Protein 9EFW (pdb70)

Structure (mmCIF, N/CA/C/O backbone):
data_9EFW
#
_entry.id   9EFW
#
_cell.length_a   48.161
_cell.length_b   50.245
_cell.length_c   59.041
_cell.angle_alpha   110.78
_cell.angle_beta   100.37
_cell.angle_gamma   82.63
#
_symmetry.space_group_name_H-M   'P 1'
#
loop_
_entity.id
_entity.type
_entity.pdbx_description
1 polymer 'Fork head protein homolog 1'
2 polymer DNA
3 polymer DNA
4 non-polymer 'POTASSIUM ION'
5 water water
#
loop_
_atom_site.group_PDB
_atom_site.id
_atom_site.type_symbol
_atom_site.label_atom_id
_atom_site.label_alt_id
_atom_site.label_comp_id
_atom_site.label_asym_id
_atom_site.label_entity_id
_atom_site.label_seq_id
_atom_site.pdbx_PDB_ins_code
_atom_site.Cartn_x
_atom_site.Cartn_y
_atom_site.Cartn_z
_atom_site.occupancy
_atom_site.B_iso_or_equiv
_atom_site.auth_seq_id
_atom_site.auth_comp_id
_atom_site.auth_asym_id
_atom_site.auth_atom_id
_atom_site.pdbx_PDB_model_num
ATOM 1 N N . ASN A 1 2 ? -7.939 5.564 30.126 1.00 107.18 299 ASN A N 1
ATOM 2 C CA . ASN A 1 2 ? -8.465 6.437 31.173 1.00 113.17 299 ASN A CA 1
ATOM 3 C C . ASN A 1 2 ? -7.764 7.796 31.147 1.00 105.64 299 ASN A C 1
ATOM 4 O O . ASN A 1 2 ? -6.669 7.953 31.690 1.00 104.99 299 ASN A O 1
ATOM 9 N N . ARG A 1 3 ? -8.408 8.774 30.513 1.00 94.20 300 ARG A N 1
ATOM 10 C CA . ARG A 1 3 ? -7.846 10.111 30.375 1.00 84.12 300 ARG A CA 1
ATOM 11 C C . ARG A 1 3 ? -8.262 10.990 31.551 1.00 75.18 300 ARG A C 1
ATOM 12 O O . ARG A 1 3 ? -9.356 10.847 32.103 1.00 83.84 300 ARG A O 1
ATOM 20 N N . TYR A 1 4 ? -7.376 11.908 31.931 1.00 68.32 301 TYR A N 1
ATOM 21 C CA . TYR A 1 4 ? -7.607 12.821 33.040 1.00 65.95 301 TYR A CA 1
ATOM 22 C C . TYR A 1 4 ? -7.273 14.243 32.610 1.00 66.49 301 TYR A C 1
ATOM 23 O O . TYR A 1 4 ? -6.322 14.470 31.860 1.00 67.36 301 TYR A O 1
ATOM 32 N N . ILE A 1 5 ? -8.065 15.197 33.089 1.00 63.21 302 ILE A N 1
ATOM 33 C CA . ILE A 1 5 ? -7.885 16.608 32.773 1.00 63.42 302 ILE A CA 1
ATOM 34 C C . ILE A 1 5 ? -7.477 17.339 34.043 1.00 62.40 302 ILE A C 1
ATOM 35 O O . ILE A 1 5 ? -7.916 16.998 35.151 1.00 58.45 302 ILE A O 1
ATOM 40 N N . LYS A 1 6 ? -6.640 18.354 33.885 1.00 63.64 303 LYS A N 1
ATOM 41 C CA . LYS A 1 6 ? -6.203 19.132 35.034 1.00 59.10 303 LYS A CA 1
ATOM 42 C C . LYS A 1 6 ? -7.413 19.850 35.628 1.00 64.80 303 LYS A C 1
ATOM 43 O O . LYS A 1 6 ? -8.071 20.624 34.913 1.00 58.12 303 LYS A O 1
ATOM 49 N N . PRO A 1 7 ? -7.756 19.618 36.897 1.00 60.64 304 PRO A N 1
ATOM 50 C CA . PRO A 1 7 ? -8.917 20.295 37.463 1.00 62.80 304 PRO A CA 1
ATOM 51 C C . PRO A 1 7 ? -8.680 21.797 37.552 1.00 53.66 304 PRO A C 1
ATOM 52 O O . PRO A 1 7 ? -7.547 22.237 37.743 1.00 52.71 304 PRO A O 1
ATOM 56 N N . PRO A 1 8 ? -9.723 22.603 37.397 1.00 57.21 305 PRO A N 1
ATOM 57 C CA . PRO A 1 8 ? -9.538 24.066 37.506 1.00 58.40 305 PRO A CA 1
ATOM 58 C C . PRO A 1 8 ? -9.322 24.550 38.927 1.00 54.24 305 PRO A C 1
ATOM 59 O O . PRO A 1 8 ? -9.002 25.725 39.114 1.00 54.09 305 PRO A O 1
ATOM 63 N N . GLN A 1 9 ? -9.479 23.681 39.928 1.00 55.73 306 GLN A N 1
ATOM 64 C CA . GLN A 1 9 ? -9.255 24.083 41.312 1.00 57.84 306 GLN A CA 1
ATOM 65 C C . GLN A 1 9 ? -7.823 24.580 41.489 1.00 52.33 306 GLN A C 1
ATOM 66 O O . GLN A 1 9 ? -6.880 24.030 40.910 1.00 50.60 306 GLN A O 1
ATOM 72 N N . SER A 1 10 ? -7.658 25.627 42.286 1.00 48.02 307 SER A N 1
ATOM 73 C CA . SER A 1 10 ? -6.339 26.204 42.476 1.00 49.57 307 SER A CA 1
ATOM 74 C C . SER A 1 10 ? -5.529 25.376 43.490 1.00 48.29 307 SER A C 1
ATOM 75 O O . SER A 1 10 ? -6.076 24.620 44.295 1.00 51.89 307 SER A O 1
ATOM 78 N N . TYR A 1 11 ? -4.210 25.535 43.433 1.00 47.74 308 TYR A N 1
ATOM 79 C CA . TYR A 1 11 ? -3.351 24.820 44.374 1.00 48.33 308 TYR A CA 1
ATOM 80 C C . TYR A 1 11 ? -3.664 25.205 45.813 1.00 48.90 308 TYR A C 1
ATOM 81 O O . TYR A 1 11 ? -3.760 24.342 46.690 1.00 50.53 308 TYR A O 1
ATOM 90 N N . ALA A 1 12 ? -3.856 26.500 46.077 1.00 50.63 309 ALA A N 1
ATOM 91 C CA . ALA A 1 12 ? -4.212 26.923 47.427 1.00 49.41 309 ALA A CA 1
ATOM 92 C C . ALA A 1 12 ? -5.531 26.309 47.867 1.00 56.32 309 ALA A C 1
ATOM 93 O O . ALA A 1 12 ? -5.716 26.007 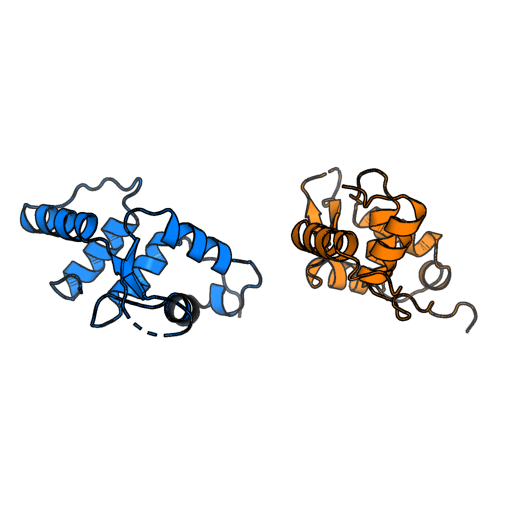49.056 1.00 57.08 309 ALA A O 1
ATOM 95 N N . SER A 1 13 ? -6.459 26.098 46.926 1.00 54.16 310 SER A N 1
ATOM 96 C CA . SER A 1 13 ? -7.739 25.492 47.279 1.00 50.41 310 SER A CA 1
ATOM 97 C C . SER A 1 13 ? -7.572 24.023 47.659 1.00 50.73 310 SER A C 1
ATOM 98 O O . SER A 1 13 ? -8.186 23.553 48.618 1.00 55.12 310 SER A O 1
ATOM 101 N N . MET A 1 14 ? -6.763 23.285 46.912 1.00 53.83 311 MET A N 1
ATOM 102 C CA . MET A 1 14 ? -6.538 21.877 47.226 1.00 51.91 311 MET A CA 1
ATOM 103 C C . MET A 1 14 ? -5.766 21.720 48.528 1.00 52.48 311 MET A C 1
ATOM 104 O O . MET A 1 14 ? -6.004 20.778 49.287 1.00 58.39 311 MET A O 1
ATOM 109 N N . ILE A 1 15 ? -4.834 22.627 48.799 1.00 55.35 312 ILE A N 1
ATOM 110 C CA . ILE A 1 15 ? -4.080 22.573 50.045 1.00 55.69 312 ILE A CA 1
ATOM 111 C C . ILE A 1 15 ? -5.009 22.793 51.235 1.00 58.46 312 ILE A C 1
ATOM 112 O O . ILE A 1 15 ? -5.007 22.018 52.200 1.00 55.60 312 ILE A O 1
ATOM 117 N N . THR A 1 16 ? -5.826 23.859 51.180 1.00 53.42 313 THR A N 1
ATOM 118 C CA . THR A 1 16 ? -6.803 24.088 52.232 1.00 54.34 313 THR A CA 1
ATOM 119 C C . THR A 1 16 ? -7.654 22.849 52.452 1.00 60.13 313 THR A C 1
ATOM 120 O O . THR A 1 16 ? -7.926 22.457 53.594 1.00 56.77 313 THR A O 1
ATOM 124 N N . GLN A 1 17 ? -8.078 22.210 51.361 1.00 54.68 314 GLN A N 1
ATOM 125 C CA . GLN A 1 17 ? -8.855 20.978 51.478 1.00 58.07 314 GLN A CA 1
ATOM 126 C C . GLN A 1 17 ? -8.076 19.903 52.240 1.00 62.79 314 GLN A C 1
ATOM 127 O O . GLN A 1 17 ? -8.636 19.195 53.085 1.00 59.48 314 GLN A O 1
ATOM 133 N N . ALA A 1 18 ? -6.778 19.782 51.968 1.00 59.01 315 ALA A N 1
ATOM 134 C CA . ALA A 1 18 ? -5.981 18.746 52.625 1.00 62.73 315 ALA A CA 1
ATOM 135 C C . ALA A 1 18 ? -5.827 19.029 54.106 1.00 65.38 315 ALA A C 1
ATOM 136 O O . ALA A 1 18 ? -5.832 18.105 54.930 1.00 70.53 315 ALA A O 1
ATOM 138 N N . ILE A 1 19 ? -5.687 20.304 54.475 1.00 71.73 316 ILE A N 1
ATOM 139 C CA . ILE A 1 19 ? -5.503 20.647 55.883 1.00 67.29 316 ILE A CA 1
ATOM 140 C C . ILE A 1 19 ? -6.794 20.424 56.659 1.00 68.56 316 ILE A C 1
ATOM 141 O O . ILE A 1 19 ? -6.777 19.926 57.788 1.00 68.34 316 ILE A O 1
ATOM 146 N N . LEU A 1 20 ? -7.935 20.776 56.063 1.00 65.15 317 LEU A N 1
ATOM 147 C CA . LEU A 1 20 ? -9.212 20.626 56.750 1.00 68.10 317 LEU A CA 1
ATOM 148 C C . LEU A 1 20 ? -9.640 19.168 56.872 1.00 67.10 317 LEU A C 1
ATOM 149 O O . LEU A 1 20 ? -10.516 18.863 57.681 1.00 73.12 317 LEU A O 1
ATOM 154 N N . SER A 1 21 ? -9.048 18.264 56.090 1.00 66.58 318 SER A N 1
ATOM 155 C CA . SER A 1 21 ? -9.439 16.864 56.141 1.00 65.30 318 SER A CA 1
ATOM 156 C C . SER A 1 21 ? -8.907 16.153 57.377 1.00 73.30 318 SER A C 1
ATOM 157 O O . SER A 1 21 ? -9.448 15.108 57.753 1.00 79.88 318 SER A O 1
ATOM 160 N N . THR A 1 22 ? -7.868 16.692 58.019 1.00 74.49 319 THR A N 1
ATOM 161 C CA . THR A 1 22 ? -7.280 16.023 59.175 1.00 75.97 319 THR A CA 1
ATOM 162 C C . THR A 1 22 ? -8.022 16.410 60.452 1.00 83.14 319 THR A C 1
ATOM 163 O O . THR A 1 22 ? -8.630 17.484 60.529 1.00 87.97 319 THR A O 1
ATOM 167 N N . PRO A 1 23 ? -7.990 15.551 61.470 1.00 84.69 320 PRO A N 1
ATOM 168 C CA . PRO A 1 23 ? -8.708 15.878 62.715 1.00 87.71 320 PRO A CA 1
ATOM 169 C C . PRO A 1 23 ? -8.082 17.022 63.492 1.00 86.42 320 PRO A C 1
ATOM 170 O O . PRO A 1 23 ? -8.799 17.728 64.212 1.00 82.68 320 PRO A O 1
ATOM 174 N N . GLU A 1 24 ? -6.772 17.224 63.376 1.00 87.08 321 GLU A N 1
ATOM 175 C CA . GLU A 1 24 ? -6.077 18.277 64.101 1.00 92.61 321 GLU A CA 1
ATOM 176 C C . GLU A 1 24 ? -5.892 19.542 63.272 1.00 88.61 321 GLU A C 1
ATOM 177 O O . GLU A 1 24 ? -5.349 20.527 63.782 1.00 94.76 321 GLU A O 1
ATOM 179 N N . GLY A 1 25 ? -6.326 19.543 62.016 1.00 84.83 322 GLY A N 1
ATOM 180 C CA . GLY A 1 25 ? -6.116 20.702 61.176 1.00 81.26 322 GLY A CA 1
ATOM 181 C C . GLY A 1 25 ? -4.669 20.989 60.865 1.00 79.33 322 GLY A C 1
ATOM 182 O O . GLY A 1 25 ? -4.336 22.117 60.494 1.00 78.47 322 GLY A O 1
ATOM 183 N N . SER A 1 26 ? -3.790 20.002 61.018 1.00 75.60 323 SER A N 1
ATOM 184 C CA . SER A 1 26 ? -2.378 20.144 60.687 1.00 70.68 323 SER A CA 1
ATOM 185 C C . SER A 1 26 ? -1.930 18.903 59.932 1.00 71.23 323 SER A C 1
ATOM 186 O O . SER A 1 26 ? -2.323 17.783 60.275 1.00 77.04 323 SER A O 1
ATOM 189 N N . ILE A 1 27 ? -1.100 19.105 58.911 1.00 68.52 324 ILE A N 1
ATOM 190 C CA . ILE A 1 27 ? -0.713 18.028 58.005 1.00 73.44 324 ILE A CA 1
ATOM 191 C C . ILE A 1 27 ? 0.668 18.330 57.451 1.00 73.91 324 ILE A C 1
ATOM 192 O O . ILE A 1 27 ? 1.065 19.491 57.319 1.00 75.44 324 ILE A O 1
ATOM 197 N N . SER A 1 28 ? 1.406 17.271 57.131 1.00 76.82 325 SER A N 1
ATOM 198 C CA . SER A 1 28 ? 2.747 17.395 56.584 1.00 71.16 325 SER A CA 1
ATOM 199 C C . SER A 1 28 ? 2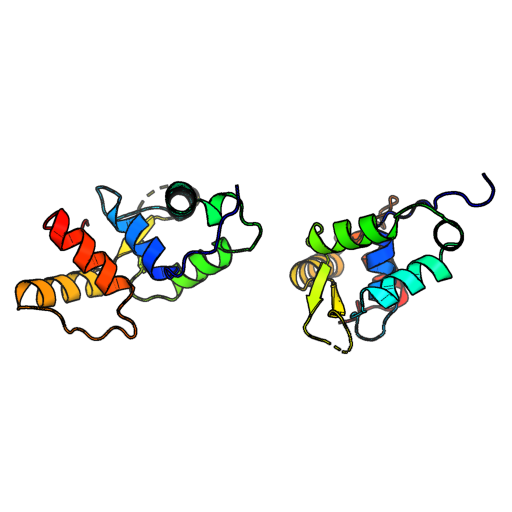.696 17.529 55.067 1.00 68.53 325 SER A C 1
ATOM 200 O O . SER A 1 28 ? 1.735 17.115 54.410 1.00 68.68 325 SER A O 1
ATOM 203 N N . LEU A 1 29 ? 3.757 18.114 54.510 1.00 65.58 326 LEU A N 1
ATOM 204 C CA . LEU A 1 29 ? 3.856 18.237 53.061 1.00 64.85 326 LEU A CA 1
ATOM 205 C C . LEU A 1 29 ? 3.669 16.895 52.383 1.00 64.11 326 LEU A C 1
ATOM 206 O O . LEU A 1 29 ? 2.977 16.794 51.362 1.00 63.76 326 LEU A O 1
ATOM 211 N N . ALA A 1 30 ? 4.293 15.847 52.924 1.00 66.65 327 ALA A N 1
ATOM 212 C CA . ALA A 1 30 ? 4.176 14.530 52.317 1.00 67.68 327 ALA A CA 1
ATOM 213 C C . ALA A 1 30 ? 2.722 14.096 52.223 1.00 67.28 327 ALA A C 1
ATOM 214 O O . ALA A 1 30 ? 2.295 13.550 51.197 1.00 67.84 327 ALA A O 1
ATOM 216 N N . ASP A 1 31 ? 1.942 14.335 53.277 1.00 67.83 328 ASP A N 1
ATOM 217 C CA . ASP A 1 31 ? 0.548 13.917 53.280 1.00 67.74 328 ASP A CA 1
ATOM 218 C C . ASP A 1 31 ? -0.320 14.840 52.424 1.00 66.17 328 ASP A C 1
ATOM 219 O O . ASP A 1 31 ? -1.358 14.409 51.922 1.00 64.49 328 ASP A O 1
ATOM 224 N N . ILE A 1 32 ? 0.087 16.097 52.249 1.00 65.44 329 ILE A N 1
ATOM 225 C CA . ILE A 1 32 ? -0.610 16.969 51.306 1.00 60.55 329 ILE A CA 1
ATOM 226 C C . ILE A 1 32 ? -0.461 16.433 49.889 1.00 62.55 329 ILE A C 1
ATOM 227 O O . ILE A 1 32 ? -1.433 16.383 49.125 1.00 65.28 329 ILE A O 1
ATOM 232 N N . TYR A 1 33 ? 0.751 16.028 49.515 1.00 61.58 330 TYR A N 1
ATOM 233 C CA . TYR A 1 33 ? 0.952 15.348 48.244 1.00 64.82 330 TYR A CA 1
ATOM 234 C C . TYR A 1 33 ? -0.015 14.177 48.098 1.00 71.70 330 TYR A C 1
ATOM 235 O O . TYR A 1 33 ? -0.695 14.035 47.074 1.00 61.90 330 TYR A O 1
ATOM 244 N N . LYS A 1 34 ? -0.078 13.315 49.121 1.00 67.68 331 LYS A N 1
ATOM 245 C CA . LYS A 1 34 ? -0.936 12.137 49.040 1.00 72.85 331 LYS A CA 1
ATOM 246 C C . LYS A 1 34 ? -2.407 12.537 48.920 1.00 70.49 331 LYS A C 1
ATOM 247 O O . LYS A 1 34 ? -3.147 11.971 48.109 1.00 66.23 331 LYS A O 1
ATOM 253 N N . PHE A 1 35 ? -2.848 13.509 49.723 1.00 66.73 332 PHE A N 1
ATOM 254 C CA . PHE A 1 35 ? -4.239 13.938 49.653 1.00 68.86 332 PHE A CA 1
ATOM 255 C C . PHE A 1 35 ? -4.608 14.382 48.246 1.00 62.35 332 PHE A C 1
ATOM 256 O O . PHE A 1 35 ? -5.687 14.051 47.744 1.00 61.90 332 PHE A O 1
ATOM 264 N N . ILE A 1 36 ? -3.722 15.136 47.595 1.00 62.58 333 ILE A N 1
ATOM 265 C CA . ILE A 1 36 ? -3.995 15.606 46.244 1.00 62.97 333 ILE A CA 1
ATOM 266 C C . ILE A 1 36 ? -4.089 14.430 45.283 1.00 66.78 333 ILE A C 1
ATOM 267 O O . ILE A 1 36 ? -5.018 14.339 44.472 1.00 70.68 333 ILE A O 1
ATOM 272 N N . SER A 1 37 ? -3.127 13.511 45.358 1.00 63.20 334 SER A N 1
ATOM 273 C CA . SER A 1 37 ? -3.140 12.354 44.469 1.00 66.53 334 SER A CA 1
ATOM 274 C C . SER A 1 37 ? -4.319 11.433 44.756 1.00 66.68 334 SER A C 1
ATOM 275 O O . SER A 1 37 ? -4.805 10.752 43.851 1.00 70.44 334 SER A O 1
ATOM 278 N N . ASP A 1 38 ? -4.793 11.397 46.001 1.00 71.52 335 ASP A N 1
ATOM 279 C CA . ASP A 1 38 ? -5.926 10.543 46.337 1.00 71.85 335 ASP A CA 1
ATOM 280 C C . ASP A 1 38 ? -7.238 11.121 45.819 1.00 75.35 335 ASP A C 1
ATOM 281 O O . ASP A 1 38 ? -8.074 10.385 45.281 1.00 80.08 335 ASP A O 1
ATOM 286 N N . ASN A 1 39 ? -7.429 12.430 45.960 1.00 76.65 336 ASN A N 1
ATOM 287 C CA . ASN A 1 39 ? -8.702 13.056 45.631 1.00 71.08 336 ASN A CA 1
ATOM 288 C C . ASN A 1 39 ? -8.766 13.592 44.208 1.00 75.48 336 ASN A C 1
ATOM 289 O O . ASN A 1 39 ? -9.872 13.768 43.677 1.00 71.12 336 ASN A O 1
ATOM 294 N N . TYR A 1 40 ? -7.625 13.854 43.576 1.00 75.27 337 TYR A N 1
ATOM 295 C CA . TYR A 1 40 ? -7.580 14.361 42.202 1.00 70.49 337 TYR A CA 1
ATOM 296 C C . TYR A 1 40 ? -6.649 13.452 41.409 1.00 72.98 337 TYR A C 1
ATOM 297 O O . TYR A 1 40 ? -5.426 13.613 41.446 1.00 72.83 337 TYR A O 1
ATOM 306 N N . ALA A 1 41 ? -7.243 12.498 40.686 1.00 84.37 338 ALA A N 1
ATOM 307 C CA . ALA A 1 41 ? -6.456 11.463 40.022 1.00 83.18 338 ALA A CA 1
ATOM 308 C C . ALA A 1 41 ? -5.472 12.042 39.016 1.00 84.82 338 ALA A C 1
ATOM 309 O O . ALA A 1 41 ? -4.419 11.439 38.768 1.00 78.93 338 ALA A O 1
ATOM 311 N N . PHE A 1 42 ? -5.792 13.195 38.420 1.00 71.16 339 PHE A N 1
ATOM 312 C CA . PHE A 1 42 ? -4.897 13.798 37.440 1.00 63.18 339 PHE A CA 1
ATOM 313 C C . PHE A 1 42 ? -3.473 13.908 37.992 1.00 67.16 339 PHE A C 1
ATOM 314 O O . PHE A 1 42 ? -2.503 13.548 37.321 1.00 65.03 339 PHE A O 1
ATOM 322 N N . TYR A 1 43 ? -3.336 14.411 39.215 1.00 61.78 340 TYR A N 1
ATOM 323 C CA . TYR A 1 43 ? -2.010 14.607 39.780 1.00 65.29 340 TYR A CA 1
ATOM 324 C C . TYR A 1 43 ? -1.353 13.293 40.193 1.00 66.70 340 TYR A C 1
ATOM 325 O O . TYR A 1 43 ? -0.134 13.261 40.352 1.00 66.31 340 TYR A O 1
ATOM 334 N N . ARG A 1 44 ? -2.133 12.218 40.345 1.00 74.69 341 ARG A N 1
ATOM 335 C CA . ARG A 1 44 ? -1.550 10.933 40.713 1.00 76.34 341 ARG A CA 1
ATOM 336 C C . ARG A 1 44 ? -0.642 10.396 39.614 1.00 80.11 341 ARG A C 1
ATOM 337 O O . ARG A 1 44 ? 0.367 9.746 39.910 1.00 82.38 341 ARG A O 1
ATOM 345 N N . PHE A 1 45 ? -0.977 10.662 38.350 1.00 79.02 342 PHE A N 1
ATOM 346 C CA . PHE A 1 45 ? -0.224 10.146 37.215 1.00 84.08 342 PHE A CA 1
ATOM 347 C C . PHE A 1 45 ? 0.464 11.233 36.399 1.00 78.99 342 PHE A C 1
ATOM 348 O O . PHE A 1 45 ? 1.196 10.914 35.456 1.00 82.08 342 PHE A O 1
ATOM 356 N N . SER A 1 46 ? 0.261 12.501 36.733 1.00 79.77 343 SER A N 1
ATOM 357 C CA . SER A 1 46 ? 0.837 13.580 35.946 1.00 73.55 343 SER A CA 1
ATOM 358 C C . SER A 1 46 ? 2.349 13.641 36.119 1.00 78.89 343 SER A C 1
ATOM 359 O O . SER A 1 46 ? 2.891 13.348 37.191 1.00 78.49 343 SER A O 1
ATOM 362 N N . GLN A 1 47 ? 3.031 14.040 35.047 1.00 78.53 344 GLN A N 1
ATOM 363 C CA . GLN A 1 47 ? 4.479 14.167 35.064 1.00 72.93 344 GLN A CA 1
ATOM 364 C C . GLN A 1 47 ? 4.945 15.563 35.440 1.00 77.15 344 GLN A C 1
ATOM 365 O O . GLN A 1 47 ? 6.086 15.721 35.902 1.00 77.06 344 GLN A O 1
ATOM 371 N N . MET A 1 48 ? 4.104 16.575 35.252 1.00 68.57 345 MET A N 1
ATOM 372 C CA . MET A 1 48 ? 4.500 17.944 35.552 1.00 68.02 345 MET A CA 1
ATOM 373 C C . MET A 1 48 ? 4.942 18.060 37.013 1.00 70.09 345 MET A C 1
ATOM 374 O O . MET A 1 48 ? 4.642 17.210 37.855 1.00 61.35 345 MET A O 1
ATOM 379 N N . ALA A 1 49 ? 5.664 19.140 37.304 1.00 71.94 346 ALA A N 1
ATOM 380 C CA . ALA A 1 49 ? 6.246 19.357 38.625 1.00 64.41 346 ALA A CA 1
ATOM 381 C C . ALA A 1 49 ? 5.275 20.147 39.508 1.00 58.33 346 ALA A C 1
ATOM 382 O O . ALA A 1 49 ? 5.559 21.249 39.983 1.00 53.50 346 ALA A O 1
ATOM 384 N N . TRP A 1 50 ? 4.105 19.543 39.735 1.00 56.39 347 TRP A N 1
ATOM 385 C CA . TRP A 1 50 ? 3.099 20.198 40.571 1.00 55.14 347 TRP A CA 1
ATOM 386 C C . TRP A 1 50 ? 3.566 20.331 42.020 1.00 57.64 347 TRP A C 1
ATOM 387 O O . TRP A 1 50 ? 3.177 21.284 42.700 1.00 52.91 347 TRP A O 1
ATOM 398 N N . GLN A 1 51 ? 4.406 19.407 42.501 1.00 52.92 348 GLN A N 1
ATOM 399 C CA . GLN A 1 51 ? 4.900 19.512 43.874 1.00 54.27 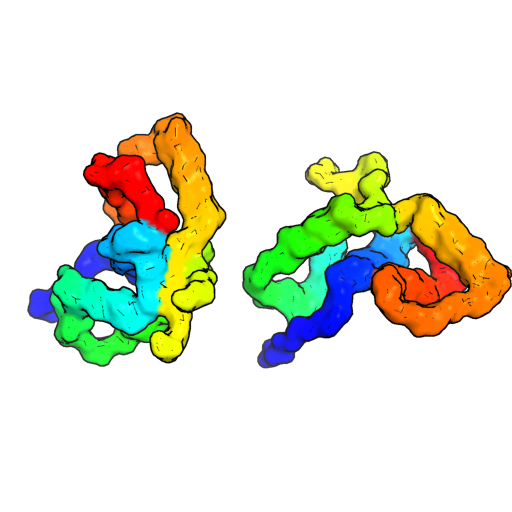348 GLN A CA 1
ATOM 400 C C . GLN A 1 51 ? 5.656 20.815 44.098 1.00 53.26 348 GLN A C 1
ATOM 401 O O . GLN A 1 51 ? 5.521 21.445 45.145 1.00 53.39 348 GLN A O 1
ATOM 407 N N . ASN A 1 52 ? 6.475 21.224 43.128 1.00 52.84 349 ASN A N 1
ATOM 408 C CA . ASN A 1 52 ? 7.119 22.533 43.205 1.00 52.37 349 ASN A CA 1
ATOM 409 C C . ASN A 1 52 ? 6.088 23.643 43.396 1.00 51.20 349 ASN A C 1
ATOM 410 O O . ASN A 1 52 ? 6.287 24.556 44.205 1.00 51.36 349 ASN A O 1
ATOM 415 N N . SER A 1 53 ? 4.960 23.565 42.673 1.00 50.25 350 SER A N 1
ATOM 416 C CA . SER A 1 53 ? 3.946 24.605 42.818 1.00 49.36 350 SER A CA 1
ATOM 417 C C . SER A 1 53 ? 3.273 24.535 44.186 1.00 49.80 350 SER A C 1
ATOM 418 O O . SER A 1 53 ? 2.974 25.558 44.784 1.00 49.64 350 SER A O 1
ATOM 421 N N . VAL A 1 54 ? 3.027 23.318 44.686 1.00 50.59 351 VAL A N 1
ATOM 422 C CA . VAL A 1 54 ? 2.459 23.176 46.020 1.00 51.30 351 VAL A CA 1
ATOM 423 C C . VAL A 1 54 ? 3.366 23.836 47.065 1.00 53.29 351 VAL A C 1
ATOM 424 O O . VAL A 1 54 ? 2.922 24.658 4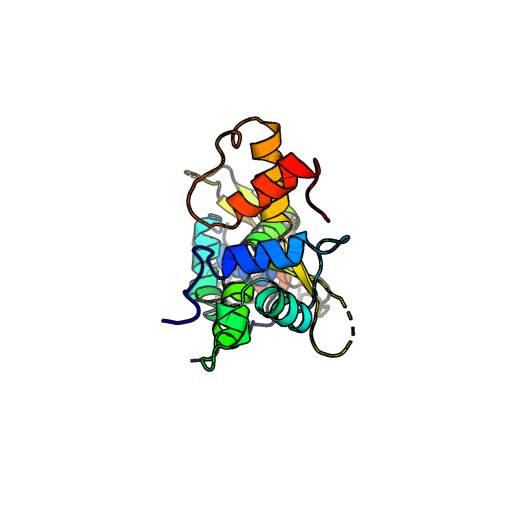7.869 1.00 52.18 351 VAL A O 1
ATOM 428 N N . ARG A 1 55 ? 4.656 23.500 47.052 1.00 53.08 352 ARG A N 1
ATOM 429 C CA . ARG A 1 55 ? 5.574 24.094 48.021 1.00 56.39 352 ARG A CA 1
ATOM 430 C C . ARG A 1 55 ? 5.618 25.605 47.865 1.00 53.29 352 ARG A C 1
ATOM 431 O O . ARG A 1 55 ? 5.678 26.343 48.853 1.00 54.00 352 ARG A O 1
ATOM 439 N N . HIS A 1 56 ? 5.590 26.085 46.625 1.00 54.89 353 HIS A N 1
ATOM 440 C CA . HIS A 1 56 ? 5.560 27.529 46.392 1.00 52.06 353 HIS A CA 1
ATOM 441 C C . HIS A 1 56 ? 4.353 28.164 47.073 1.00 51.32 353 HIS A C 1
ATOM 442 O O . HIS A 1 56 ? 4.463 29.240 47.667 1.00 51.81 353 HIS A O 1
ATOM 449 N N . ASN A 1 57 ? 3.193 27.508 47.000 1.00 50.77 354 ASN A N 1
ATOM 450 C CA . ASN A 1 57 ? 1.974 28.092 47.553 1.00 50.61 354 ASN A CA 1
ATOM 451 C C . ASN A 1 57 ? 1.978 28.043 49.071 1.00 53.08 354 ASN A C 1
ATOM 452 O O . ASN A 1 57 ? 1.493 28.967 49.729 1.00 54.93 354 ASN A O 1
ATOM 457 N N . LEU A 1 58 ? 2.515 26.966 49.652 1.00 58.93 355 LEU A N 1
ATOM 458 C CA . LEU A 1 58 ? 2.541 26.857 51.108 1.00 60.35 355 LEU A CA 1
ATOM 459 C C . LEU A 1 58 ? 3.377 27.968 51.730 1.00 61.62 355 LEU A C 1
ATOM 460 O O . LEU A 1 58 ? 2.986 28.553 52.746 1.00 66.15 355 LEU A O 1
ATOM 465 N N . SER A 1 59 ? 4.529 28.274 51.135 1.00 55.38 356 SER A N 1
ATOM 466 C CA . SER A 1 59 ? 5.416 29.272 51.725 1.00 59.13 356 SER A CA 1
ATOM 467 C C . SER A 1 59 ? 4.943 30.693 51.443 1.00 61.60 356 SER A C 1
ATOM 468 O O . SER A 1 59 ? 5.034 31.561 52.315 1.00 61.94 356 SER A O 1
ATOM 471 N N . LEU A 1 60 ? 4.416 30.942 50.239 1.00 58.94 357 LEU A N 1
ATOM 472 C CA . LEU A 1 60 ? 4.096 32.316 49.854 1.00 63.34 357 LEU A CA 1
ATOM 473 C C . LEU A 1 60 ? 2.729 32.762 50.348 1.00 59.55 357 LEU A C 1
ATOM 474 O O . LEU A 1 60 ? 2.548 33.937 50.673 1.00 66.27 357 LEU A O 1
ATOM 479 N N . ASN A 1 61 ? 1.760 31.859 50.414 1.00 65.58 358 ASN A N 1
ATOM 480 C CA . ASN A 1 61 ? 0.405 32.227 50.806 1.00 64.12 358 ASN A CA 1
ATOM 481 C C . ASN A 1 61 ? 0.335 32.448 52.309 1.00 65.72 358 ASN A C 1
ATOM 482 O O . ASN A 1 61 ? 0.738 31.586 53.096 1.00 57.29 358 ASN A O 1
ATOM 487 N N . LYS A 1 62 ? -0.193 33.609 52.703 1.00 68.90 359 LYS A N 1
ATOM 488 C CA . LYS A 1 62 ? -0.253 33.958 54.121 1.00 74.70 359 LYS A CA 1
ATOM 489 C C . LYS A 1 62 ? -1.087 32.964 54.918 1.00 73.56 359 LYS A C 1
ATOM 490 O O . LYS A 1 62 ? -0.863 32.784 56.122 1.00 78.43 359 LYS A O 1
ATOM 496 N N . ALA A 1 63 ? -2.060 32.320 54.271 1.00 73.55 360 ALA A N 1
ATOM 497 C CA . ALA A 1 63 ? -2.998 31.468 54.992 1.00 73.88 360 ALA A CA 1
ATOM 498 C C . ALA A 1 63 ? -2.344 30.214 55.559 1.00 74.95 360 ALA A C 1
ATOM 499 O O . ALA A 1 63 ? -2.897 29.613 56.489 1.00 72.07 360 ALA A O 1
ATOM 501 N N . PHE A 1 64 ? -1.188 29.813 55.038 1.00 64.75 361 PHE A N 1
ATOM 502 C CA . PHE A 1 64 ? -0.540 28.569 55.423 1.00 62.56 361 PHE A CA 1
ATOM 503 C C . PHE A 1 64 ? 0.668 28.872 56.297 1.00 65.59 361 PHE A C 1
ATOM 504 O O . PHE A 1 64 ? 1.461 29.770 55.993 1.00 64.22 361 PHE A O 1
ATOM 512 N N . GLU A 1 65 ? 0.808 28.110 57.377 1.00 62.50 362 GLU A N 1
ATOM 513 C CA . GLU A 1 65 ? 1.782 28.410 58.418 1.00 69.44 362 GLU A CA 1
ATOM 514 C C . GLU A 1 65 ? 2.354 27.114 58.966 1.00 68.50 362 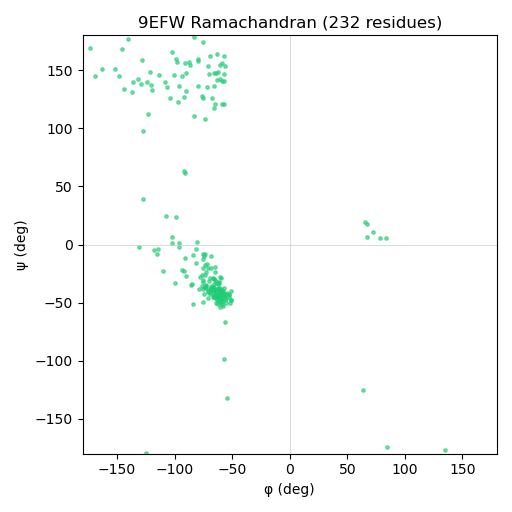GLU A C 1
ATOM 515 O O . GLU A 1 65 ? 1.609 26.171 59.243 1.00 66.65 362 GLU A O 1
ATOM 521 N N . LYS A 1 66 ? 3.679 27.069 59.109 1.00 69.36 363 LYS A N 1
ATOM 522 C CA . LYS A 1 66 ? 4.331 25.913 59.709 1.00 82.56 363 LYS A CA 1
ATOM 523 C C . LYS A 1 66 ? 4.063 25.857 61.205 1.00 80.42 363 LYS A C 1
ATOM 524 O O . LYS A 1 66 ? 4.147 26.868 61.904 1.00 84.70 363 LYS A O 1
ATOM 530 N N . VAL A 1 67 ? 3.745 24.664 61.692 1.00 84.18 364 VAL A N 1
ATOM 531 C CA . VAL A 1 67 ? 3.608 24.416 63.130 1.00 100.15 364 VAL A CA 1
ATOM 532 C C . VAL A 1 67 ? 4.809 23.577 63.559 1.00 95.91 364 VAL A C 1
ATOM 533 O O . VAL A 1 67 ? 5.224 22.675 62.813 1.00 93.81 364 VAL A O 1
ATOM 537 N N . PRO A 1 68 ? 5.409 23.835 64.723 1.00 103.03 365 PRO A N 1
ATOM 538 C CA . PRO A 1 68 ? 6.594 23.048 65.116 1.00 103.79 365 PRO A CA 1
ATOM 539 C C . PRO A 1 68 ? 6.388 21.545 65.029 1.00 106.20 365 PRO A C 1
ATOM 540 O O . PRO A 1 68 ? 7.294 20.828 64.585 1.00 106.04 365 PRO A O 1
ATOM 544 N N . LYS A 1 69 ? 5.222 21.048 65.430 1.00 110.59 366 LYS A N 1
ATOM 545 C CA . LYS A 1 69 ? 4.945 19.616 65.381 1.00 113.62 366 LYS A CA 1
ATOM 546 C C . LYS A 1 69 ? 5.882 18.853 66.311 1.00 114.24 366 LYS A C 1
ATOM 547 O O . LYS A 1 69 ? 5.532 18.553 67.453 1.00 128.98 366 LYS A O 1
ATOM 549 N N . GLY A 1 75 ? 9.567 12.732 60.434 1.00 126.37 372 GLY A N 1
ATOM 550 C CA . GLY A 1 75 ? 10.301 13.825 61.044 1.00 126.41 372 GLY A CA 1
ATOM 551 C C . GLY A 1 75 ? 11.098 14.646 60.048 1.00 125.05 372 GLY A C 1
ATOM 552 O O . GLY A 1 75 ? 11.739 15.630 60.420 1.00 124.42 372 GLY A O 1
ATOM 553 N N . LYS A 1 76 ? 11.061 14.240 58.776 1.00 128.23 373 LYS A N 1
ATOM 554 C CA . LYS A 1 76 ? 11.799 14.970 57.749 1.00 122.73 373 LYS A CA 1
ATOM 555 C C . LYS A 1 76 ? 11.295 16.401 57.617 1.00 116.20 373 LYS A C 1
ATOM 556 O O . LYS A 1 76 ? 12.091 17.339 57.496 1.00 118.12 373 LYS A O 1
ATOM 562 N N . GLY A 1 77 ? 9.974 16.588 57.634 1.00 108.85 374 GLY A N 1
ATOM 563 C CA . GLY A 1 77 ? 9.394 17.898 57.462 1.00 97.31 374 GLY A CA 1
ATOM 564 C C . GLY A 1 77 ? 8.401 18.213 58.564 1.00 96.66 374 GLY A C 1
ATOM 565 O O . GLY A 1 77 ? 7.871 17.329 59.233 1.00 95.39 374 GLY A O 1
ATOM 566 N N . MET A 1 78 ? 8.157 19.508 58.737 1.00 96.41 375 MET A N 1
ATOM 567 C CA . MET A 1 78 ? 7.214 19.981 59.734 1.00 94.39 375 MET A CA 1
ATOM 568 C C . MET A 1 78 ? 5.793 19.911 59.184 1.00 86.96 375 MET A C 1
ATOM 569 O O . MET A 1 78 ? 5.557 19.523 58.036 1.00 86.96 375 MET A O 1
ATOM 574 N N . ASN A 1 79 ? 4.831 20.289 60.014 1.00 82.55 376 ASN A N 1
ATOM 575 C CA . ASN A 1 79 ? 3.425 20.269 59.650 1.00 78.86 376 ASN A CA 1
ATOM 576 C C . ASN A 1 79 ? 2.957 21.659 59.241 1.00 75.45 376 ASN A C 1
ATOM 577 O O . ASN A 1 79 ? 3.577 22.675 59.578 1.00 78.35 376 ASN A O 1
ATOM 582 N N . TRP A 1 80 ? 1.849 21.686 58.509 1.00 68.68 377 TRP A N 1
ATOM 583 C CA . TRP A 1 80 ? 1.252 22.918 58.007 1.00 68.67 377 TRP A CA 1
ATOM 584 C C . TRP A 1 80 ? -0.198 23.006 58.467 1.00 68.15 377 TRP A C 1
ATOM 585 O O . TRP A 1 80 ? -0.919 22.005 58.470 1.00 70.97 377 TRP A O 1
ATOM 596 N N . LYS A 1 81 ? -0.623 24.206 58.850 1.00 67.51 378 LYS A N 1
ATOM 597 C CA . LYS A 1 81 ? -2.002 24.451 59.245 1.00 72.91 378 LYS A CA 1
ATOM 598 C C . LYS A 1 81 ? -2.439 25.807 58.703 1.00 66.60 378 LYS A C 1
ATOM 599 O O . LYS A 1 81 ? -1.656 26.538 58.091 1.00 61.72 378 LYS A O 1
ATOM 605 N N . ILE A 1 82 ? -3.705 26.141 58.939 1.00 70.27 379 ILE A N 1
ATOM 606 C CA . ILE A 1 82 ? -4.229 27.454 58.581 1.00 68.42 379 ILE A CA 1
ATOM 607 C C . ILE A 1 82 ? -3.804 28.455 59.643 1.00 69.35 379 ILE A C 1
ATOM 608 O O . ILE A 1 82 ? -3.869 28.173 60.846 1.00 80.56 379 ILE A O 1
ATOM 613 N N . SER A 1 83 ? -3.359 29.629 59.205 1.00 64.93 380 SER A N 1
ATOM 614 C CA . SER A 1 83 ? -2.841 30.613 60.143 1.00 72.67 380 SER A CA 1
ATOM 615 C C . SER A 1 83 ? -3.939 31.072 61.097 1.00 81.70 380 SER A C 1
ATOM 616 O O . SER A 1 83 ? -5.118 31.129 60.744 1.00 74.80 380 SER A O 1
ATOM 619 N N . ASP A 1 84 ? -3.536 31.396 62.325 1.00 79.71 381 ASP A N 1
ATOM 620 C CA . ASP A 1 84 ? -4.499 31.846 63.323 1.00 89.49 381 ASP A CA 1
ATOM 621 C C . ASP A 1 84 ? -5.205 33.118 62.871 1.00 84.96 381 ASP A C 1
ATOM 622 O O . ASP A 1 84 ? -6.406 33.296 63.120 1.00 78.88 381 ASP A O 1
ATOM 627 N N . GLU A 1 85 ? -4.477 34.019 62.210 1.00 79.68 382 GLU A N 1
ATOM 628 C CA . GLU A 1 85 ? -5.085 35.265 61.763 1.00 84.34 382 GLU A CA 1
ATOM 629 C C . GLU A 1 85 ? -6.161 35.001 60.714 1.00 78.19 382 GLU A C 1
ATOM 630 O O . GLU A 1 85 ? -7.246 35.593 60.769 1.00 81.21 382 GLU A O 1
ATOM 632 N N . VAL A 1 86 ? -5.881 34.110 59.759 1.00 72.90 383 VAL A N 1
ATOM 633 C CA . VAL A 1 86 ? -6.853 33.819 58.708 1.00 74.46 383 VAL A CA 1
ATOM 634 C C . VAL A 1 86 ? -8.016 33.002 59.258 1.00 74.05 383 VAL A C 1
ATOM 635 O O . VAL A 1 86 ? -9.167 33.177 58.840 1.00 70.99 383 VAL A O 1
ATOM 639 N N . ARG A 1 87 ? -7.742 32.101 60.199 1.00 73.97 384 ARG A N 1
ATOM 640 C CA . ARG A 1 87 ? -8.818 31.317 60.800 1.00 71.97 384 ARG A CA 1
ATOM 641 C C . ARG A 1 87 ? -9.687 32.186 61.700 1.00 74.93 384 ARG A C 1
ATOM 642 O O . ARG A 1 87 ? -10.919 32.119 61.639 1.00 74.62 384 ARG A O 1
ATOM 650 N N . ARG A 1 88 ? -9.059 33.005 62.552 1.00 78.24 385 ARG A N 1
ATOM 651 C CA . ARG A 1 88 ? -9.827 33.887 63.425 1.00 79.39 385 ARG A CA 1
ATOM 652 C C . ARG A 1 88 ? -10.624 34.899 62.612 1.00 74.72 385 ARG A C 1
ATOM 653 O O . ARG A 1 88 ? -11.764 35.222 62.955 1.00 76.64 385 ARG A O 1
ATOM 655 N N . ASP A 1 89 ? -10.037 35.409 61.530 1.00 74.34 386 ASP A N 1
ATOM 656 C CA . ASP A 1 89 ? -10.749 36.360 60.684 1.00 78.81 386 ASP A CA 1
ATOM 657 C C . ASP A 1 89 ? -11.998 35.728 60.079 1.00 70.96 386 ASP A C 1
ATOM 658 O O . ASP A 1 89 ? -13.088 36.298 60.142 1.00 78.71 386 ASP A O 1
ATOM 663 N N . PHE A 1 90 ? -11.852 34.543 59.487 1.00 73.51 387 PHE A N 1
ATOM 664 C CA . PHE A 1 90 ? -12.993 33.884 58.865 1.00 72.58 387 PHE A CA 1
ATOM 665 C C . PHE A 1 90 ? -14.084 33.597 59.880 1.00 68.69 387 PHE A C 1
ATOM 666 O O . PHE A 1 90 ? -15.269 33.834 59.613 1.00 76.37 387 PHE A O 1
ATOM 674 N N . LEU A 1 91 ? -13.712 33.093 61.053 1.00 71.24 388 LEU A N 1
ATOM 675 C CA . LEU A 1 91 ? -14.711 32.760 62.062 1.00 67.83 388 LEU A CA 1
ATOM 676 C C . LEU A 1 91 ? -15.487 33.994 62.493 1.00 77.55 388 LEU A C 1
ATOM 677 O O . LEU A 1 91 ? -16.701 33.923 62.730 1.00 78.69 388 LEU A O 1
ATOM 682 N N . ASN A 1 92 ? -14.810 35.139 62.602 1.00 79.77 389 ASN A N 1
ATOM 683 C CA . ASN A 1 92 ? -15.512 36.367 62.963 1.00 79.96 389 ASN A CA 1
ATOM 684 C C . ASN A 1 92 ? -16.488 36.780 61.867 1.00 76.02 389 ASN A C 1
ATOM 685 O O . ASN A 1 92 ? -17.631 37.146 62.155 1.00 78.92 389 ASN A O 1
ATOM 690 N N . LYS A 1 93 ? -16.056 36.722 60.601 1.00 71.81 390 LYS A N 1
ATOM 691 C CA . LYS A 1 93 ? -16.966 37.056 59.510 1.00 76.35 390 LYS A CA 1
ATOM 692 C C . LYS A 1 93 ? -18.101 36.040 59.409 1.00 72.43 390 LYS A C 1
ATOM 693 O O . LYS A 1 93 ? -19.253 36.409 59.167 1.00 74.91 390 LYS A O 1
ATOM 699 N N . TRP A 1 94 ? -17.791 34.759 59.597 1.00 73.37 391 TRP A N 1
ATOM 700 C CA . TRP A 1 94 ? -18.812 33.722 59.493 1.00 66.78 391 TRP A CA 1
ATOM 701 C C . TRP A 1 94 ? -19.904 33.913 60.533 1.00 76.08 391 TRP A C 1
ATOM 702 O O . TRP A 1 94 ? -21.095 33.786 60.224 1.00 78.58 391 TRP A O 1
ATOM 713 N N . ASN A 1 95 ? -19.526 34.225 61.772 1.00 70.56 392 ASN A N 1
ATOM 714 C CA . ASN A 1 95 ? -20.501 34.374 62.842 1.00 80.37 392 ASN A CA 1
ATOM 715 C C . ASN A 1 95 ? -21.131 35.760 62.892 1.00 76.37 392 ASN A C 1
ATOM 716 O O . ASN A 1 95 ? -22.091 35.954 63.638 1.00 77.31 392 ASN A O 1
ATOM 721 N N . ALA A 1 96 ? -20.624 36.712 62.117 1.00 85.18 393 ALA A N 1
ATOM 722 C CA . ALA A 1 96 ? -21.176 38.061 62.077 1.00 85.65 393 ALA A CA 1
ATOM 723 C C . ALA A 1 96 ? -22.161 38.274 60.931 1.00 74.49 393 ALA A C 1
ATOM 724 O O . ALA A 1 96 ? -22.686 39.376 60.784 1.00 81.49 393 ALA A O 1
ATOM 726 N N . GLY A 1 97 ? -22.420 37.242 60.134 1.00 76.41 394 GLY A N 1
ATOM 727 C CA . GLY A 1 97 ? -23.338 37.338 59.023 1.00 84.37 394 GLY A CA 1
ATOM 728 C C . GLY A 1 97 ? -22.782 36.690 57.771 1.00 89.96 394 GLY A C 1
ATOM 729 O O . GLY A 1 97 ? -21.686 36.110 57.779 1.00 74.72 394 GLY A O 1
ATOM 730 N N . LYS A 1 98 ? -23.535 36.784 56.687 1.00 89.13 395 LYS A N 1
ATOM 731 C CA . LYS A 1 98 ? -23.113 36.194 55.429 1.00 85.66 395 LYS A CA 1
ATOM 732 C C . LYS A 1 98 ? -21.801 36.810 54.964 1.00 86.52 395 LYS A C 1
ATOM 733 O O . LYS A 1 98 ? -21.456 37.942 55.316 1.00 91.51 395 LYS A O 1
ATOM 739 N N . LEU A 1 99 ? -21.064 36.047 54.166 1.00 91.43 396 LEU A N 1
ATOM 740 C CA . LEU A 1 99 ? -19.828 36.521 53.562 1.00 86.25 396 LEU A CA 1
ATOM 741 C C . LEU A 1 99 ? -20.113 37.144 52.198 1.00 78.30 396 LEU A C 1
ATOM 742 O O . LEU A 1 99 ? -21.105 36.833 51.540 1.00 75.29 396 LEU A O 1
ATOM 747 N N . SER A 1 100 ? -19.215 38.031 51.780 1.00 87.07 397 SER A N 1
ATOM 748 C CA . SER A 1 100 ? -19.358 38.679 50.486 1.00 94.87 397 SER A CA 1
ATOM 749 C C . SER A 1 100 ? -19.302 37.648 49.366 1.00 88.68 397 SER A C 1
ATOM 750 O O . SER A 1 100 ? -18.629 36.619 49.473 1.00 87.20 397 SER A O 1
ATOM 753 N N . LYS A 1 101 ? -20.025 37.934 48.283 1.00 84.13 398 LYS A N 1
ATOM 754 C CA . LYS A 1 101 ? -20.025 37.080 47.103 1.00 69.96 398 LYS A CA 1
ATOM 755 C C . LYS A 1 101 ? -18.813 37.310 46.214 1.00 69.70 398 LYS A C 1
ATOM 756 O O . LYS A 1 101 ? -18.714 36.679 45.156 1.00 76.28 398 LYS A O 1
ATOM 758 N N . ILE A 1 102 ? -17.894 38.193 46.612 1.00 69.29 399 ILE A N 1
ATOM 759 C CA . ILE A 1 102 ? -16.695 38.431 45.818 1.00 71.91 399 ILE A CA 1
ATOM 760 C C . ILE A 1 102 ? -15.890 37.145 45.698 1.00 71.25 399 ILE A C 1
ATOM 761 O O . ILE A 1 102 ? -15.810 36.346 46.637 1.00 76.55 399 ILE A O 1
ATOM 766 N N . ARG A 1 103 ? -15.293 36.938 44.523 1.00 67.09 400 ARG A N 1
ATOM 767 C CA . ARG A 1 103 ? -14.541 35.729 44.233 1.00 72.36 400 ARG A CA 1
ATOM 768 C C . ARG A 1 103 ? -13.039 35.946 44.123 1.00 70.63 400 ARG A C 1
ATOM 769 O O . ARG A 1 103 ? -12.280 34.990 44.314 1.00 64.33 400 ARG A O 1
ATOM 777 N N . ARG A 1 104 ? -12.594 37.163 43.829 1.00 67.88 401 ARG A N 1
ATOM 778 C CA . ARG A 1 104 ? -11.176 37.420 43.615 1.00 69.02 401 ARG A CA 1
ATOM 779 C C . ARG A 1 104 ? -10.403 37.206 44.909 1.00 71.38 401 ARG A C 1
ATOM 780 O O . ARG A 1 104 ? -10.630 37.908 45.899 1.00 73.48 401 ARG A O 1
ATOM 788 N N . GLY A 1 105 ? -9.492 36.231 44.903 1.00 70.08 402 GLY A N 1
ATOM 789 C CA . GLY A 1 105 ? -8.648 35.971 46.046 1.00 62.57 402 GLY A CA 1
ATOM 790 C C . GLY A 1 105 ? -9.301 35.215 47.176 1.00 62.87 402 GLY A C 1
ATOM 791 O O . GLY A 1 105 ? -8.672 35.050 48.225 1.00 72.64 402 GLY A O 1
ATOM 792 N N . ALA A 1 106 ? -10.535 34.746 47.000 1.00 61.26 403 ALA A N 1
ATOM 793 C CA . ALA A 1 106 ? -11.265 34.043 48.051 1.00 66.84 403 ALA A CA 1
ATOM 794 C C . ALA A 1 106 ? -11.193 32.527 47.897 1.00 60.49 403 ALA A C 1
ATOM 795 O O . ALA A 1 106 ? -12.061 31.816 48.402 1.00 64.27 403 ALA A O 1
ATOM 797 N N . SER A 1 107 ? -10.174 32.022 47.209 1.00 57.68 404 SER A N 1
ATOM 798 C CA . SER A 1 107 ? -10.085 30.587 46.959 1.00 62.20 404 SER A CA 1
ATOM 799 C C . SER A 1 107 ? -9.956 29.805 48.265 1.00 65.60 404 SER A C 1
ATOM 800 O O . SER A 1 107 ? -10.517 28.709 48.402 1.00 54.10 404 SER A O 1
ATOM 803 N N . VAL A 1 108 ? -9.216 30.351 49.236 1.00 58.19 405 VAL A N 1
ATOM 804 C CA . VAL A 1 108 ? -9.115 29.702 50.535 1.00 64.71 405 VAL A CA 1
ATOM 805 C C . VAL A 1 108 ? -10.401 29.904 51.333 1.00 60.30 405 VAL A C 1
ATOM 806 O O . VAL A 1 108 ? -10.864 28.992 52.035 1.00 55.50 405 VAL A O 1
ATOM 810 N N . THR A 1 109 ? -10.995 31.094 51.239 1.00 61.95 406 THR A N 1
ATOM 811 C CA . THR A 1 109 ? -12.230 31.368 51.972 1.00 57.46 406 THR A CA 1
ATOM 812 C C . THR A 1 109 ? -13.333 30.392 51.579 1.00 57.05 406 THR A C 1
ATOM 813 O O . THR A 1 109 ? -14.105 29.937 52.429 1.00 55.48 406 THR A O 1
ATOM 817 N N . ARG A 1 110 ? -13.420 30.051 50.296 1.00 55.51 407 ARG A N 1
ATOM 818 C CA . ARG A 1 110 ? -14.505 29.186 49.843 1.00 55.51 407 ARG A CA 1
ATOM 819 C C . ARG A 1 110 ? -14.378 27.787 50.432 1.00 60.45 407 ARG A C 1
ATOM 820 O O . ARG A 1 110 ? -15.385 27.164 50.783 1.00 63.56 407 ARG A O 1
ATOM 828 N N . GLN A 1 111 ? -13.148 27.273 50.558 1.00 53.54 408 GLN A N 1
ATOM 829 C CA . GLN A 1 111 ? -12.976 25.961 51.176 1.00 55.90 408 GLN A CA 1
ATOM 830 C C . GLN A 1 111 ? -13.348 25.996 52.654 1.00 59.06 408 GLN A C 1
ATOM 831 O O . GLN A 1 111 ? -13.914 25.033 53.182 1.00 60.53 408 GLN A O 1
ATOM 837 N N . LEU A 1 112 ? -13.046 27.101 53.338 1.00 58.51 409 LEU A N 1
ATOM 838 C CA . LEU A 1 112 ? -13.493 27.246 54.719 1.00 61.57 409 LEU A CA 1
ATOM 839 C C . LEU A 1 112 ? -15.014 27.288 54.792 1.00 60.12 409 LEU A C 1
ATOM 840 O O . LEU A 1 112 ? -15.618 26.644 55.650 1.00 64.61 409 LEU A O 1
ATOM 845 N N . GLN A 1 113 ? -15.652 28.033 53.884 1.00 60.70 410 GLN A N 1
ATOM 846 C CA . GLN A 1 113 ? -17.109 28.071 53.855 1.00 58.36 410 GLN A CA 1
ATOM 847 C C . GLN A 1 113 ? -17.686 26.671 53.705 1.00 62.24 410 GLN A C 1
ATOM 848 O O . GLN A 1 113 ? -18.618 26.290 54.423 1.00 63.09 410 GLN A O 1
ATOM 854 N N . LEU A 1 114 ? -17.146 25.890 52.764 1.00 61.67 411 LEU A N 1
ATOM 855 C CA . LEU A 1 114 ? -17.663 24.546 52.530 1.00 66.79 411 LEU A CA 1
ATOM 856 C C . LEU A 1 114 ? -17.491 23.668 53.762 1.00 59.69 411 LEU A C 1
ATOM 857 O O . LEU A 1 114 ? -18.441 23.023 54.218 1.00 70.46 411 LEU A O 1
ATOM 862 N N . HIS A 1 115 ? -16.280 23.625 54.308 1.00 59.49 412 HIS A N 1
ATOM 863 C CA . HIS A 1 115 ? -16.035 22.766 55.466 1.00 73.18 412 HIS A CA 1
ATOM 864 C C . HIS A 1 115 ? -16.876 23.188 56.660 1.00 70.67 412 HIS A C 1
ATOM 865 O O . HIS A 1 115 ? -17.309 22.337 57.442 1.00 67.23 412 HIS A O 1
ATOM 872 N N . MET A 1 116 ? -17.126 24.490 56.807 1.00 67.31 413 MET A N 1
ATOM 873 C CA . MET A 1 116 ? -17.889 24.970 57.955 1.00 71.09 413 MET A CA 1
ATOM 874 C C . MET A 1 116 ? -19.364 24.616 57.826 1.00 69.90 413 MET A C 1
ATOM 875 O O . MET A 1 116 ? -20.016 24.291 58.823 1.00 66.77 413 MET A O 1
ATOM 880 N N . SER A 1 117 ? -19.907 24.670 56.604 1.00 69.55 414 SER A N 1
ATOM 881 C CA . SER A 1 117 ? -21.322 24.374 56.410 1.00 70.45 414 SER A CA 1
ATOM 882 C C . SER A 1 117 ? -21.640 22.897 56.588 1.00 75.33 414 SER A C 1
ATOM 883 O O . SER A 1 117 ? -22.800 22.552 56.823 1.00 83.49 414 SER A O 1
ATOM 886 N N . LYS A 1 118 ? -20.645 22.019 56.476 1.00 75.84 415 LYS A N 1
ATOM 887 C CA . LYS A 1 118 ? -20.861 20.587 56.632 1.00 84.93 415 LYS A CA 1
ATOM 888 C C . LYS A 1 118 ? -20.482 20.061 58.006 1.00 81.81 415 LYS A C 1
ATOM 889 O O . LYS A 1 118 ? -21.125 19.125 58.492 1.00 85.40 415 LYS A O 1
ATOM 895 N N . PHE A 1 119 ? -19.460 20.641 58.644 1.00 81.28 416 PHE A N 1
ATOM 896 C CA . PHE A 1 119 ? -18.956 20.142 59.915 1.00 82.61 416 PHE A CA 1
ATOM 897 C C . PHE A 1 119 ? -19.135 21.111 61.072 1.00 80.80 416 PHE A C 1
ATOM 898 O O . PHE A 1 119 ? -18.884 20.723 62.221 1.00 77.62 416 PHE A O 1
ATOM 906 N N . GLY A 1 120 ? -19.554 22.348 60.814 1.00 80.31 417 GLY A N 1
ATOM 907 C CA . GLY A 1 120 ? -19.848 23.283 61.883 1.00 71.28 417 GLY A CA 1
ATOM 908 C C . GLY A 1 120 ? -18.653 23.822 62.626 1.00 75.24 417 GLY A C 1
ATOM 909 O O . GLY A 1 120 ? -18.833 24.464 63.665 1.00 78.26 417 GLY A O 1
ATOM 910 N N . GLU A 1 121 ? -17.438 23.592 62.132 1.00 77.67 418 GLU A N 1
ATOM 911 C CA . GLU A 1 121 ? -16.241 24.061 62.830 1.00 79.80 418 GLU A CA 1
ATOM 912 C C . GLU A 1 121 ? -15.039 23.903 61.918 1.00 75.09 418 GLU A C 1
ATOM 913 O O . GLU A 1 121 ? -14.965 22.959 61.132 1.00 76.25 418 GLU A O 1
ATOM 919 N N . ILE A 1 122 ? -14.105 24.845 62.025 1.00 71.21 419 ILE A N 1
ATOM 920 C CA . ILE A 1 122 ? -12.836 24.775 61.305 1.00 66.57 419 ILE A CA 1
ATOM 921 C C . ILE A 1 122 ? -11.836 24.072 62.215 1.00 80.65 419 ILE A C 1
ATOM 922 O O . ILE A 1 122 ? -11.662 24.484 63.370 1.00 77.34 419 ILE A O 1
ATOM 927 N N . PRO A 1 123 ? -11.157 23.021 61.757 1.00 78.70 420 PRO A N 1
ATOM 928 C CA . PRO A 1 123 ? -10.249 22.294 62.648 1.00 80.72 420 PRO A CA 1
ATOM 929 C C . PRO A 1 123 ? -9.110 23.178 63.125 1.00 83.80 420 PRO A C 1
ATOM 930 O O . PRO A 1 123 ? -8.834 24.243 62.573 1.00 85.33 420 PRO A O 1
ATOM 934 N N . ALA A 1 124 ? -8.442 22.716 64.177 1.00 97.34 421 ALA A N 1
ATOM 935 C CA . ALA A 1 124 ? -7.320 23.446 64.759 1.00 98.74 421 ALA A CA 1
ATOM 936 C C . ALA A 1 124 ? -6.473 22.525 65.624 1.00 88.94 421 ALA A C 1
ATOM 937 O O . ALA A 1 124 ? -6.997 21.648 66.311 1.00 91.96 421 ALA A O 1
ATOM 939 N N . ASN B 1 2 ? 24.404 -4.426 7.711 1.00 95.67 299 ASN B N 1
ATOM 940 C CA . ASN B 1 2 ? 25.805 -4.661 8.029 1.00 87.95 299 ASN B CA 1
ATOM 941 C C . ASN B 1 2 ? 26.678 -3.547 7.454 1.00 89.17 299 ASN B C 1
ATOM 942 O O . ASN B 1 2 ? 27.777 -3.286 7.954 1.00 87.87 299 ASN B O 1
ATOM 947 N N . ARG B 1 3 ? 26.182 -2.889 6.406 1.00 88.68 300 ARG B N 1
ATOM 948 C CA . ARG B 1 3 ? 26.897 -1.785 5.778 1.00 81.99 300 ARG B CA 1
ATOM 949 C C . ARG B 1 3 ? 27.205 -0.701 6.803 1.00 77.91 300 ARG B C 1
ATOM 950 O O . ARG B 1 3 ? 28.370 -0.454 7.130 1.00 79.20 300 ARG B O 1
ATOM 958 N N . TYR B 1 4 ? 26.169 -0.044 7.309 1.00 81.55 301 TYR B N 1
ATOM 959 C CA . TYR B 1 4 ? 26.318 1.001 8.315 1.00 81.72 301 TYR B CA 1
ATOM 960 C C . TYR B 1 4 ? 25.900 0.443 9.670 1.00 81.00 301 TYR B C 1
ATOM 961 O O . TYR B 1 4 ? 24.792 -0.085 9.813 1.00 78.06 301 TYR B O 1
ATOM 970 N N . ILE B 1 5 ? 26.787 0.563 10.654 1.00 78.54 302 ILE B N 1
ATOM 971 C CA . ILE B 1 5 ? 26.583 -0.029 11.970 1.00 80.75 302 ILE B CA 1
ATOM 972 C C . ILE B 1 5 ? 26.103 1.045 12.933 1.00 83.87 302 ILE B C 1
ATOM 973 O O . ILE B 1 5 ? 26.492 2.218 12.844 1.00 77.50 302 ILE B O 1
ATOM 978 N N . LYS B 1 6 ? 25.244 0.642 13.862 1.00 88.60 303 LYS B N 1
ATOM 979 C CA . LYS B 1 6 ? 24.742 1.555 14.883 1.00 84.73 303 LYS B CA 1
ATOM 980 C C . LYS B 1 6 ? 25.909 2.122 15.680 1.00 75.75 303 LYS B C 1
ATOM 981 O O . LYS B 1 6 ? 26.666 1.348 16.279 1.00 75.75 303 LYS B O 1
ATOM 987 N N . PRO B 1 7 ? 26.096 3.438 15.719 1.00 69.37 304 PRO B N 1
ATOM 988 C CA . PRO B 1 7 ? 27.203 4.005 16.499 1.00 74.05 304 PRO B CA 1
ATOM 989 C C . PRO B 1 7 ? 26.970 3.829 17.988 1.00 75.38 304 PRO B C 1
ATOM 990 O O . PRO B 1 7 ? 25.837 3.588 18.426 1.00 74.70 304 PRO B O 1
ATOM 994 N N . PRO B 1 8 ? 28.023 3.948 18.805 1.00 77.80 305 PRO B N 1
ATOM 995 C CA . PRO B 1 8 ? 27.859 3.713 20.249 1.00 80.37 305 PRO B CA 1
ATOM 996 C C . PRO B 1 8 ? 26.957 4.724 20.943 1.00 81.80 305 PRO B C 1
ATOM 997 O O . PRO B 1 8 ? 26.467 4.435 22.043 1.00 82.32 305 PRO B O 1
ATOM 1001 N N . GLN B 1 9 ? 26.722 5.887 20.346 1.00 75.00 306 GLN B N 1
ATOM 1002 C CA . GLN B 1 9 ? 25.901 6.902 20.976 1.00 67.44 306 GLN B CA 1
ATOM 1003 C C . GLN B 1 9 ? 24.501 6.362 21.268 1.00 61.71 306 GLN B C 1
ATOM 1004 O O . GLN B 1 9 ? 24.027 5.418 20.642 1.00 66.31 306 GLN B O 1
ATOM 1010 N N . SER B 1 10 ? 23.844 6.977 22.251 1.00 54.46 307 SER B N 1
ATOM 1011 C CA . SER B 1 10 ? 22.433 6.749 22.512 1.00 53.48 307 SER B CA 1
ATOM 1012 C C . SER B 1 10 ? 21.618 7.918 21.946 1.00 44.86 307 SER B C 1
ATOM 1013 O O . SER B 1 10 ? 22.147 8.988 21.627 1.00 51.24 307 SER B O 1
ATOM 1016 N N . TYR B 1 11 ? 20.310 7.712 21.839 1.00 51.46 308 TYR B N 1
ATOM 1017 C CA . TYR B 1 11 ? 19.447 8.790 21.360 1.00 45.76 308 TYR B CA 1
ATOM 1018 C C . TYR B 1 11 ? 19.601 10.034 22.232 1.00 46.45 308 TYR B C 1
ATOM 1019 O O . TYR B 1 11 ? 19.603 11.169 21.721 1.00 48.83 308 TYR B O 1
ATOM 1028 N N . ALA B 1 12 ? 19.763 9.846 23.548 1.00 48.10 309 ALA B N 1
ATOM 1029 C CA . ALA B 1 12 ? 19.880 10.992 24.442 1.00 45.23 309 ALA B CA 1
ATOM 1030 C C . ALA B 1 12 ? 21.163 11.765 24.184 1.00 45.55 309 ALA B C 1
ATOM 1031 O O . ALA B 1 12 ? 21.165 13.011 24.205 1.00 46.37 309 ALA B O 1
ATOM 1033 N N . SER B 1 13 ? 22.268 11.059 23.911 1.00 43.04 310 SER B N 1
ATOM 1034 C CA . SER B 1 13 ? 23.532 11.758 23.719 1.00 48.45 310 SER B CA 1
ATOM 1035 C C . SER B 1 13 ? 23.586 12.425 22.361 1.00 43.46 310 SER B C 1
ATOM 1036 O O . SER B 1 13 ? 24.158 13.513 22.216 1.00 51.13 310 SER B O 1
ATOM 1039 N N . MET B 1 14 ? 23.013 11.797 21.352 1.00 43.92 311 MET B N 1
ATOM 1040 C CA . MET B 1 14 ? 22.947 12.441 20.033 1.00 50.37 311 MET B CA 1
ATOM 1041 C C . MET B 1 14 ? 22.106 13.700 20.082 1.00 44.56 311 MET B C 1
ATOM 1042 O O . MET B 1 14 ? 22.456 14.717 19.475 1.00 46.63 311 MET B O 1
ATOM 1047 N N . ILE B 1 15 ? 20.986 13.651 20.801 1.00 44.14 312 ILE B N 1
ATOM 1048 C CA . ILE B 1 15 ? 20.165 14.853 20.979 1.00 44.35 312 ILE B CA 1
ATOM 1049 C C . ILE B 1 15 ? 20.966 15.937 21.670 1.00 44.87 312 ILE B C 1
ATOM 1050 O O . ILE B 1 15 ? 20.982 17.099 21.249 1.00 44.88 312 ILE B O 1
ATOM 1055 N N . THR B 1 16 ? 21.693 15.559 22.740 1.00 43.56 313 THR B N 1
ATOM 1056 C CA . THR B 1 16 ? 22.559 16.531 23.400 1.00 46.75 313 THR B CA 1
ATOM 1057 C C . THR B 1 16 ? 23.587 17.080 22.431 1.00 45.85 313 THR B C 1
ATOM 1058 O O . THR B 1 16 ? 23.812 18.296 22.352 1.00 45.27 313 THR B O 1
ATOM 1062 N N . GLN B 1 17 ? 24.228 16.189 21.670 1.00 46.93 314 GLN B N 1
ATOM 1063 C CA . GLN B 1 17 ? 25.199 16.643 20.677 1.00 48.99 314 GLN B CA 1
ATOM 1064 C C . GLN B 1 17 ? 24.558 17.630 19.704 1.00 49.64 314 GLN B C 1
ATOM 1065 O O . GLN B 1 17 ? 25.147 18.670 19.372 1.00 49.12 314 GLN B O 1
ATOM 1071 N N . ALA B 1 18 ? 23.355 17.319 19.229 1.00 46.82 315 ALA B N 1
ATOM 1072 C CA . ALA B 1 18 ? 22.656 18.244 18.327 1.00 50.66 315 ALA B CA 1
ATOM 1073 C C . ALA B 1 18 ? 22.429 19.594 18.996 1.00 47.88 315 ALA B C 1
ATOM 1074 O O . ALA B 1 18 ? 22.721 20.638 18.424 1.00 50.25 315 ALA B O 1
ATOM 1076 N N . ILE B 1 19 ? 21.932 19.587 20.234 1.00 50.89 316 ILE B N 1
ATOM 1077 C CA . ILE B 1 19 ? 21.661 20.836 20.929 1.00 54.64 316 ILE B CA 1
ATOM 1078 C C . ILE B 1 19 ? 22.944 21.630 21.122 1.00 48.23 316 ILE B C 1
ATOM 1079 O O . ILE B 1 19 ? 22.995 22.834 20.854 1.00 59.61 316 ILE B O 1
ATOM 1084 N N . LEU B 1 20 ? 23.999 20.972 21.581 1.00 52.72 317 LEU B N 1
ATOM 1085 C CA . LEU B 1 20 ? 25.255 21.670 21.847 1.00 54.53 317 LEU B CA 1
ATOM 1086 C C . LEU B 1 20 ? 25.886 22.232 20.585 1.00 61.90 317 LEU B C 1
ATOM 1087 O O . LEU B 1 20 ? 26.669 23.185 20.673 1.00 66.29 317 LEU B O 1
ATOM 1092 N N . SER B 1 21 ? 25.564 21.673 19.408 1.00 57.01 318 SER B N 1
ATOM 1093 C CA . SER B 1 21 ? 26.170 22.157 18.177 1.00 59.45 318 SER B CA 1
ATOM 1094 C C . SER B 1 21 ? 25.601 23.495 17.729 1.00 63.56 318 SER B C 1
ATOM 1095 O O . SER B 1 21 ? 26.154 24.102 16.805 1.00 63.87 318 SER B O 1
ATOM 1098 N N . THR B 1 22 ? 24.505 23.970 18.356 1.00 62.54 319 THR B N 1
ATOM 1099 C CA . THR B 1 22 ? 23.945 25.258 17.969 1.00 71.71 319 THR B CA 1
ATOM 1100 C C . THR B 1 22 ? 24.510 26.364 18.852 1.00 69.88 319 THR B C 1
ATOM 1101 O O . THR B 1 22 ? 24.755 26.154 20.036 1.00 71.79 319 THR B O 1
ATOM 1105 N N . PRO B 1 23 ? 24.714 27.560 18.296 1.00 75.84 320 PRO B N 1
ATOM 1106 C CA . PRO B 1 23 ? 25.377 28.616 19.078 1.00 76.81 320 PRO B CA 1
ATOM 1107 C C . PRO B 1 23 ? 24.574 29.085 20.276 1.00 80.72 320 PRO B C 1
ATOM 1108 O O . PRO B 1 23 ? 25.171 29.510 21.273 1.00 75.23 320 PRO B O 1
ATOM 1112 N N . GLU B 1 24 ? 23.243 29.028 20.214 1.00 82.28 321 GLU B N 1
ATOM 1113 C CA . GLU B 1 24 ? 22.395 29.471 21.314 1.00 80.39 321 GLU B CA 1
ATOM 1114 C C . GLU B 1 24 ? 21.845 28.314 22.139 1.00 71.84 321 GLU B C 1
ATOM 1115 O O . GLU B 1 24 ? 21.020 28.536 23.029 1.00 67.16 321 GLU B O 1
ATOM 1121 N N . GLY B 1 25 ? 22.288 27.088 21.872 1.00 75.79 322 GLY B N 1
ATOM 1122 C CA . GLY B 1 25 ? 21.843 25.955 22.664 1.00 65.45 322 GLY B CA 1
ATOM 1123 C C . GLY B 1 25 ? 20.386 25.612 22.505 1.00 71.68 322 GLY B C 1
ATOM 1124 O O . GLY B 1 25 ? 19.836 24.907 23.358 1.00 61.10 322 GLY B O 1
ATOM 1125 N N . SER B 1 26 ? 19.732 26.103 21.441 1.00 62.66 323 SER B N 1
ATOM 1126 C CA . SER B 1 26 ? 18.357 25.762 21.137 1.00 58.69 323 SER B CA 1
ATOM 1127 C C . SER B 1 26 ? 18.269 25.309 19.687 1.00 59.87 323 SER B C 1
ATOM 1128 O O . SER B 1 26 ? 18.884 25.905 18.803 1.00 65.56 323 SER B O 1
ATOM 1131 N N . ILE B 1 27 ? 17.493 24.254 19.445 1.00 56.73 324 ILE B N 1
ATOM 1132 C CA . ILE B 1 27 ? 17.395 23.653 18.128 1.00 57.28 324 ILE B CA 1
ATOM 1133 C C . ILE B 1 27 ? 15.997 23.090 17.959 1.00 56.05 324 ILE B C 1
ATOM 1134 O O . ILE B 1 27 ? 15.395 22.584 18.905 1.00 53.45 324 ILE B O 1
ATOM 1139 N N . SER B 1 28 ? 15.487 23.163 16.729 1.00 55.64 325 SER B N 1
ATOM 1140 C CA . SER B 1 28 ? 14.168 22.633 16.425 1.00 61.03 325 SER B CA 1
ATOM 1141 C C . SER B 1 28 ? 14.227 21.121 16.254 1.00 55.93 325 SER B C 1
ATOM 1142 O O . SER B 1 28 ? 15.277 20.542 15.969 1.00 56.83 325 SER B O 1
ATOM 1145 N N . LEU B 1 29 ? 13.068 20.478 16.426 1.00 54.12 326 LEU B N 1
ATOM 1146 C CA . LEU B 1 29 ? 12.978 19.041 16.207 1.00 53.08 326 LEU B CA 1
ATOM 1147 C C . LEU B 1 29 ? 13.431 18.670 14.803 1.00 54.11 326 LEU B C 1
ATOM 1148 O O . LEU B 1 29 ? 14.173 17.692 14.617 1.00 59.62 326 LEU B O 1
ATOM 1153 N N . ALA B 1 30 ? 13.005 19.433 13.801 1.00 61.26 327 ALA B N 1
ATOM 1154 C CA . ALA B 1 30 ? 13.376 19.127 12.423 1.00 57.16 327 ALA B CA 1
ATOM 1155 C C . ALA B 1 30 ? 14.888 19.174 12.240 1.00 56.22 327 ALA B C 1
ATOM 1156 O O . ALA B 1 30 ? 15.454 18.342 11.535 1.00 59.81 327 ALA B O 1
ATOM 1158 N N . ASP B 1 31 ? 15.553 20.149 12.856 1.00 62.12 328 ASP B N 1
ATOM 1159 C CA . ASP B 1 31 ? 17.004 20.247 12.756 1.00 65.49 328 ASP B CA 1
ATOM 1160 C C . ASP B 1 31 ? 17.719 19.166 13.572 1.00 61.32 328 ASP B C 1
ATOM 1161 O O . ASP B 1 31 ? 18.867 18.827 13.256 1.00 55.35 328 ASP B O 1
ATOM 1166 N N . ILE B 1 32 ? 17.073 18.619 14.596 1.00 54.06 329 ILE B N 1
ATOM 1167 C CA . ILE B 1 32 ? 17.667 17.479 15.292 1.00 58.50 329 ILE B CA 1
ATOM 1168 C C . ILE B 1 32 ? 17.720 16.271 14.369 1.00 57.75 329 ILE B C 1
ATOM 1169 O O . ILE B 1 32 ? 18.694 15.508 14.385 1.00 57.15 329 ILE B O 1
ATOM 1174 N N . TYR B 1 33 ? 16.681 16.072 13.562 1.00 53.93 330 TYR B N 1
ATOM 1175 C CA . TYR B 1 33 ? 16.714 15.031 12.548 1.00 57.47 330 TYR B CA 1
ATOM 1176 C C . TYR B 1 33 ? 17.886 15.244 11.602 1.00 57.87 330 TYR B C 1
ATOM 1177 O O . TYR B 1 33 ? 18.638 14.314 11.310 1.00 58.90 330 TYR B O 1
ATOM 1186 N N . LYS B 1 34 ? 18.042 16.471 11.101 1.00 60.50 331 LYS B N 1
ATOM 1187 C CA . LYS B 1 34 ? 19.109 16.758 10.147 1.00 65.99 331 LYS B CA 1
ATOM 1188 C C . LYS B 1 34 ? 20.476 16.481 10.765 1.00 62.45 331 LYS B C 1
ATOM 1189 O O . LYS B 1 34 ? 21.325 15.824 10.151 1.00 63.72 331 LYS B O 1
ATOM 1195 N N . PHE B 1 35 ? 20.707 16.984 11.980 1.00 58.24 332 PHE B N 1
ATOM 1196 C CA . PHE B 1 35 ? 21.987 16.745 12.645 1.00 60.55 332 PHE B CA 1
ATOM 1197 C C . PHE B 1 35 ? 22.281 15.252 12.749 1.00 58.82 332 PHE B C 1
ATOM 1198 O O . PHE B 1 35 ? 23.360 14.793 12.379 1.00 57.47 332 PHE B O 1
ATOM 1206 N N . ILE B 1 36 ? 21.323 14.479 13.254 1.00 56.19 333 ILE B N 1
ATOM 1207 C CA . ILE B 1 36 ? 21.527 13.050 13.406 1.00 53.75 333 ILE B CA 1
ATOM 1208 C C . ILE B 1 36 ? 21.818 12.409 12.056 1.00 69.02 333 ILE B C 1
ATOM 1209 O O . ILE B 1 36 ? 22.750 11.599 11.914 1.00 68.02 333 ILE B O 1
ATOM 1214 N N . SER B 1 37 ? 21.033 12.762 11.039 1.00 60.96 334 SER B N 1
ATOM 1215 C CA . SER B 1 37 ? 21.205 12.148 9.729 1.00 64.68 334 SER B CA 1
ATOM 1216 C C . SER B 1 37 ? 22.521 12.565 9.085 1.00 66.50 334 SER B C 1
ATOM 1217 O O . SER B 1 37 ? 23.184 11.752 8.430 1.00 71.12 334 SER B O 1
ATOM 1220 N N . ASP B 1 38 ? 22.917 13.828 9.251 1.00 64.14 335 ASP B N 1
ATOM 1221 C CA . ASP B 1 38 ? 24.131 14.303 8.604 1.00 65.13 335 ASP B CA 1
ATOM 1222 C C . ASP B 1 38 ? 25.385 13.738 9.275 1.00 71.21 335 ASP B C 1
ATOM 1223 O O . ASP B 1 38 ? 26.382 13.463 8.603 1.00 69.26 335 ASP B O 1
ATOM 1228 N N . ASN B 1 39 ? 25.356 13.559 10.595 1.00 57.48 336 ASN B N 1
ATOM 1229 C CA . ASN B 1 39 ? 26.557 13.171 11.319 1.00 63.51 336 ASN B CA 1
ATOM 1230 C C . ASN B 1 39 ? 26.742 11.662 11.428 1.00 61.39 336 ASN B C 1
ATOM 1231 O O . ASN B 1 39 ? 27.878 11.198 11.532 1.00 69.29 336 ASN B O 1
ATOM 1236 N N . TYR B 1 40 ? 25.666 10.884 11.402 1.00 63.70 337 TYR B N 1
ATOM 1237 C CA . TYR B 1 40 ? 25.736 9.432 11.546 1.00 60.64 337 TYR B CA 1
ATOM 1238 C C . TYR B 1 40 ? 25.088 8.782 10.323 1.00 67.96 337 TYR B C 1
ATOM 1239 O O . TYR B 1 40 ? 23.871 8.885 10.124 1.00 64.13 337 TYR B O 1
ATOM 1248 N N . ALA B 1 41 ? 25.903 8.111 9.508 1.00 62.78 338 ALA B N 1
ATOM 1249 C CA . ALA B 1 41 ? 25.401 7.513 8.284 1.00 61.77 338 ALA B CA 1
ATOM 1250 C C . ALA B 1 41 ? 24.388 6.411 8.562 1.00 68.77 338 ALA B C 1
ATOM 1251 O O . ALA B 1 41 ? 23.472 6.192 7.755 1.00 65.68 338 ALA B O 1
ATOM 1253 N N . PHE B 1 42 ? 24.539 5.698 9.677 1.00 62.13 339 PHE B N 1
ATOM 1254 C CA . PHE B 1 42 ? 23.577 4.656 10.033 1.00 59.47 339 PHE B CA 1
ATOM 1255 C C . PHE B 1 42 ? 22.149 5.187 9.975 1.00 62.78 339 PHE B C 1
ATOM 1256 O O . PHE B 1 42 ? 21.262 4.558 9.392 1.00 70.60 339 PHE B O 1
ATOM 1264 N N . TYR B 1 43 ? 21.912 6.354 10.567 1.00 60.46 340 TYR B N 1
ATOM 1265 C CA . TYR B 1 43 ? 20.568 6.925 10.579 1.00 66.44 340 TYR B CA 1
ATOM 1266 C C . TYR B 1 43 ? 20.228 7.658 9.283 1.00 62.02 340 TYR B C 1
ATOM 1267 O O . TYR B 1 43 ? 19.056 7.920 9.034 1.00 64.91 340 TYR B O 1
ATOM 1276 N N . ARG B 1 44 ? 21.222 7.982 8.461 1.00 68.12 341 ARG B N 1
ATOM 1277 C CA . ARG B 1 44 ? 20.940 8.636 7.189 1.00 66.49 341 ARG B CA 1
ATOM 1278 C C . ARG B 1 44 ? 20.276 7.680 6.210 1.00 68.86 341 ARG B C 1
ATOM 1279 O O . ARG B 1 44 ? 19.349 8.066 5.493 1.00 67.06 341 ARG B O 1
ATOM 1287 N N . PHE B 1 45 ? 20.731 6.429 6.166 1.00 72.78 342 PHE B N 1
ATOM 1288 C CA . PHE B 1 45 ? 20.239 5.439 5.215 1.00 78.19 342 PHE B CA 1
ATOM 1289 C C . PHE B 1 45 ? 19.372 4.380 5.884 1.00 82.50 342 PHE B C 1
ATOM 1290 O O . PHE B 1 45 ? 19.252 3.260 5.364 1.00 77.25 342 PHE B O 1
ATOM 1298 N N . SER B 1 46 ? 18.765 4.705 7.020 1.00 82.35 343 SER B N 1
ATOM 1299 C CA . SER B 1 46 ? 17.959 3.758 7.774 1.00 84.70 343 SER B CA 1
ATOM 1300 C C . SER B 1 46 ? 16.481 3.921 7.438 1.00 80.76 343 SER B C 1
ATOM 1301 O O . SER B 1 46 ? 15.971 5.042 7.353 1.00 81.49 343 SER B O 1
ATOM 1304 N N . GLN B 1 47 ? 15.801 2.790 7.255 1.00 86.30 344 GLN B N 1
ATOM 1305 C CA . GLN B 1 47 ? 14.383 2.773 6.921 1.00 83.80 344 GLN B CA 1
ATOM 1306 C C . GLN B 1 47 ? 13.481 2.713 8.148 1.00 88.14 344 GLN B C 1
ATOM 1307 O O . GLN B 1 47 ? 12.267 2.909 8.010 1.00 85.31 344 GLN B O 1
ATOM 1313 N N . MET B 1 48 ? 14.033 2.452 9.332 1.00 73.55 345 MET B N 1
ATOM 1314 C CA . MET B 1 48 ? 13.202 2.288 10.513 1.00 75.36 345 MET B CA 1
ATOM 1315 C C . MET B 1 48 ? 12.692 3.645 11.000 1.00 73.31 345 MET B C 1
ATOM 1316 O O . MET B 1 48 ? 13.065 4.706 10.492 1.00 71.88 345 MET B O 1
ATOM 1321 N N . ALA B 1 49 ? 11.826 3.599 12.011 1.00 70.04 346 ALA B N 1
ATOM 1322 C CA . ALA B 1 49 ? 11.213 4.800 12.571 1.00 71.18 346 ALA B CA 1
ATOM 1323 C C . ALA B 1 49 ? 12.032 5.340 13.745 1.00 63.67 346 ALA B C 1
ATOM 1324 O O . ALA B 1 49 ? 11.575 5.414 14.885 1.00 62.46 346 ALA B O 1
ATOM 1326 N N . TRP B 1 50 ? 13.268 5.738 13.441 1.00 59.08 347 TRP B N 1
ATOM 1327 C CA . TRP B 1 50 ? 14.129 6.276 14.479 1.00 67.42 347 TRP B CA 1
ATOM 1328 C C . TRP B 1 50 ? 13.696 7.680 14.889 1.00 66.33 347 TRP B C 1
ATOM 1329 O O . TRP B 1 50 ? 13.948 8.099 16.024 1.00 54.68 347 TRP B O 1
ATOM 1340 N N . GLN B 1 51 ? 13.044 8.416 13.991 1.00 64.22 348 GLN B N 1
ATOM 1341 C CA . GLN B 1 51 ? 12.505 9.716 14.374 1.00 63.05 348 GLN B CA 1
ATOM 1342 C C . GLN B 1 51 ? 11.541 9.581 15.540 1.00 54.72 348 GLN B C 1
ATOM 1343 O O . GLN B 1 51 ? 11.537 10.418 16.450 1.00 52.84 348 GLN B O 1
ATOM 1349 N N . ASN B 1 52 ? 10.710 8.539 15.528 1.00 61.49 349 ASN B N 1
ATOM 1350 C CA . ASN B 1 52 ? 9.787 8.310 16.637 1.00 57.05 349 ASN B CA 1
ATOM 1351 C C . ASN B 1 52 ? 10.548 8.151 17.952 1.00 58.88 349 ASN B C 1
ATOM 1352 O O . ASN B 1 52 ? 10.120 8.674 18.991 1.00 54.10 349 ASN B O 1
ATOM 1357 N N . SER B 1 53 ? 11.683 7.447 17.925 1.00 51.33 350 SER B N 1
ATOM 1358 C CA . SER B 1 53 ? 12.474 7.283 19.135 1.00 50.15 350 SER B CA 1
ATOM 1359 C C . SER B 1 53 ? 13.068 8.609 19.590 1.00 51.33 350 SER B C 1
ATOM 1360 O O . SER B 1 53 ? 13.159 8.875 20.795 1.00 48.27 350 SER B O 1
ATOM 1363 N N . VAL B 1 54 ? 13.474 9.462 18.641 1.00 48.83 351 VAL B N 1
ATOM 1364 C CA . VAL B 1 54 ? 13.967 10.791 18.997 1.00 47.89 351 VAL B CA 1
ATOM 1365 C C . VAL B 1 54 ? 12.910 11.570 19.767 1.00 53.14 351 VAL B C 1
ATOM 1366 O O . VAL B 1 54 ? 13.176 12.080 20.864 1.00 47.60 351 VAL B O 1
ATOM 1370 N N . ARG B 1 55 ? 11.690 11.672 19.208 1.00 49.56 352 ARG B N 1
ATOM 1371 C CA . ARG B 1 55 ? 10.641 12.402 19.897 1.00 50.32 352 ARG B CA 1
ATOM 1372 C C . ARG B 1 55 ? 10.340 11.771 21.240 1.00 50.27 352 ARG B C 1
ATOM 1373 O O . ARG B 1 55 ? 10.119 12.467 22.230 1.00 50.36 352 ARG B O 1
ATOM 1381 N N . HIS B 1 56 ? 10.321 10.447 21.295 1.00 50.43 353 HIS B N 1
ATOM 1382 C CA . HIS B 1 56 ? 10.122 9.760 22.574 1.00 51.19 353 HIS B CA 1
ATOM 1383 C C . HIS B 1 56 ? 11.113 10.250 23.614 1.00 49.41 353 HIS B C 1
ATOM 1384 O O . HIS B 1 56 ? 10.736 10.561 24.740 1.00 49.86 353 HIS B O 1
ATOM 1391 N N . ASN B 1 57 ? 12.383 10.368 23.228 1.00 48.09 354 ASN B N 1
ATOM 1392 C CA . ASN B 1 57 ? 13.419 10.717 24.196 1.00 47.04 354 ASN B CA 1
ATOM 1393 C C . ASN B 1 57 ? 13.386 12.191 24.566 1.00 51.06 354 ASN B C 1
ATOM 1394 O O . ASN B 1 57 ? 13.750 12.552 25.691 1.00 46.66 354 ASN B O 1
ATOM 1399 N N . LEU B 1 58 ? 12.956 13.058 23.645 1.00 50.66 355 LEU B N 1
ATOM 1400 C CA . LEU B 1 58 ? 12.868 14.480 23.970 1.00 49.89 355 LEU B CA 1
ATOM 1401 C C . LEU B 1 58 ? 11.893 14.725 25.113 1.00 48.66 355 LEU B C 1
ATOM 1402 O O . LEU B 1 58 ? 12.192 15.478 26.042 1.00 52.59 355 LEU B O 1
ATOM 1407 N N . SER B 1 59 ? 10.735 14.087 25.070 1.00 49.85 356 SER B N 1
ATOM 1408 C CA . SER B 1 59 ? 9.729 14.305 26.104 1.00 55.95 356 SER B CA 1
ATOM 1409 C C . SER B 1 59 ? 10.100 13.589 27.393 1.00 53.94 356 SER B C 1
ATOM 1410 O O . SER B 1 59 ? 10.079 14.186 28.472 1.00 62.68 356 SER B O 1
ATOM 1413 N N . LEU B 1 60 ? 10.451 12.307 27.292 1.00 58.61 357 LEU B N 1
ATOM 1414 C CA . LEU B 1 60 ? 10.674 11.503 28.493 1.00 56.83 357 LEU B CA 1
ATOM 1415 C C . LEU B 1 60 ? 11.858 12.014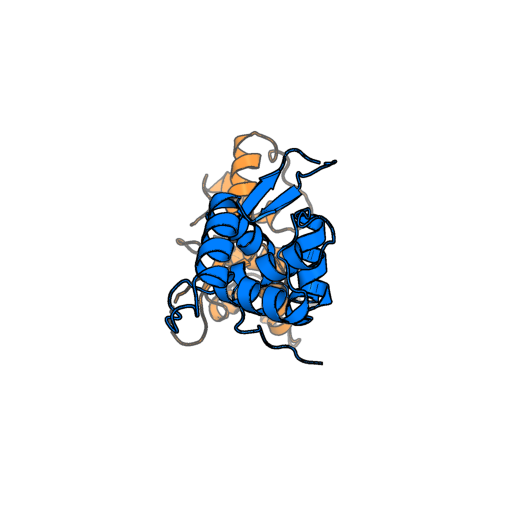 29.298 1.00 52.78 357 LEU B C 1
ATOM 1416 O O . LEU B 1 60 ? 11.777 12.129 30.529 1.00 60.74 357 LEU B O 1
ATOM 1421 N N . ASN B 1 61 ? 12.955 12.335 28.636 1.00 55.17 358 ASN B N 1
ATOM 1422 C CA . ASN B 1 61 ? 14.189 12.659 29.341 1.00 49.55 358 ASN B CA 1
ATOM 1423 C C . ASN B 1 61 ? 14.109 14.058 29.945 1.00 59.84 358 ASN B C 1
ATOM 1424 O O . ASN B 1 61 ? 13.853 15.042 29.242 1.00 52.03 358 ASN B O 1
ATOM 1429 N N . LYS B 1 62 ? 14.361 14.150 31.256 1.00 61.56 359 LYS B N 1
ATOM 1430 C CA . LYS B 1 62 ? 14.309 15.425 31.959 1.00 53.70 359 LYS B CA 1
ATOM 1431 C C . LYS B 1 62 ? 15.424 16.378 31.546 1.00 52.44 359 LYS B C 1
ATOM 1432 O O . LYS B 1 62 ? 15.398 17.543 31.938 1.00 56.00 359 LYS B O 1
ATOM 1438 N N . ALA B 1 63 ? 16.406 15.914 30.777 1.00 52.16 360 ALA B N 1
ATOM 1439 C CA . ALA B 1 63 ? 17.481 16.784 30.315 1.00 48.96 360 ALA B CA 1
ATOM 1440 C C . ALA B 1 63 ? 17.063 17.718 29.188 1.00 56.85 360 ALA B C 1
ATOM 1441 O O . ALA B 1 63 ? 17.811 18.654 28.880 1.00 55.06 360 ALA B O 1
ATOM 1443 N N . PHE B 1 64 ? 15.893 17.500 28.575 1.00 46.76 361 PHE B N 1
ATOM 1444 C CA . PHE B 1 64 ? 15.480 18.243 27.393 1.00 53.27 361 PHE B CA 1
ATOM 1445 C C . PHE B 1 64 ? 14.184 18.986 27.688 1.00 49.99 361 PHE B C 1
ATOM 1446 O O . PHE B 1 64 ? 13.236 18.405 28.231 1.00 54.19 361 PHE B O 1
ATOM 1454 N N . GLU B 1 65 ? 14.145 20.264 27.319 1.00 51.51 362 GLU B N 1
ATOM 1455 C CA . GLU B 1 65 ? 13.041 21.142 27.677 1.00 52.54 362 GLU B CA 1
ATOM 1456 C C . GLU B 1 65 ? 12.655 21.987 26.468 1.00 58.34 362 GLU B C 1
ATOM 1457 O O . GLU B 1 65 ? 13.522 22.577 25.809 1.00 53.85 362 GLU B O 1
ATOM 1463 N N . LYS B 1 66 ? 11.359 22.036 26.177 1.00 54.79 363 LYS B N 1
ATOM 1464 C CA . LYS B 1 66 ? 10.867 22.930 25.144 1.00 58.35 363 LYS B CA 1
ATOM 1465 C C . LYS B 1 66 ? 11.068 24.377 25.565 1.00 61.64 363 LYS B C 1
ATOM 1466 O O . LYS B 1 66 ? 10.817 24.743 26.720 1.00 63.39 363 LYS B O 1
ATOM 1472 N N . VAL B 1 67 ? 11.529 25.198 24.626 1.00 57.51 364 VAL B N 1
ATOM 1473 C CA . VAL B 1 67 ? 11.619 26.643 24.843 1.00 72.38 364 VAL B CA 1
ATOM 1474 C C . VAL B 1 67 ? 10.762 27.334 23.787 1.00 79.73 364 VAL B C 1
ATOM 1475 O O . VAL B 1 67 ? 10.787 26.928 22.618 1.00 77.80 364 VAL B O 1
ATOM 1479 N N . PRO B 1 68 ? 9.989 28.361 24.142 1.00 79.36 365 PRO B N 1
ATOM 1480 C CA . PRO B 1 68 ? 9.178 29.054 23.124 1.00 97.93 365 PRO B CA 1
ATOM 1481 C C . PRO B 1 68 ? 10.050 29.591 21.999 1.00 98.25 365 PRO B C 1
ATOM 1482 O O . PRO B 1 68 ? 10.954 30.399 22.222 1.00 103.12 365 PRO B O 1
ATOM 1486 N N . LYS B 1 69 ? 9.772 29.132 20.784 1.00 95.26 366 LYS B N 1
ATOM 1487 C CA . LYS B 1 69 ? 10.551 29.531 19.616 1.00 102.17 366 LYS B CA 1
ATOM 1488 C C . LYS B 1 69 ? 10.610 31.052 19.485 1.00 109.25 366 LYS B C 1
ATOM 1489 O O . LYS B 1 69 ? 11.523 31.597 18.863 1.00 101.86 366 LYS B O 1
ATOM 1495 N N . GLY B 1 75 ? 8.701 27.920 12.419 1.00 108.91 372 GLY B N 1
ATOM 1496 C CA . GLY B 1 75 ? 7.424 27.606 11.806 1.00 112.22 372 GLY B CA 1
ATOM 1497 C C . GLY B 1 75 ? 6.590 26.651 12.640 1.00 117.28 372 GLY B C 1
ATOM 1498 O O . GLY B 1 75 ? 5.923 27.059 13.591 1.00 116.57 372 GLY B O 1
ATOM 1499 N N . LYS B 1 76 ? 6.631 25.369 12.282 1.00 117.52 373 LYS B N 1
ATOM 1500 C CA . LYS B 1 76 ? 5.860 24.342 12.969 1.00 111.52 373 LYS B CA 1
ATOM 1501 C C . LYS B 1 76 ? 6.684 23.759 14.112 1.00 94.06 373 LYS B C 1
ATOM 1502 O O . LYS B 1 76 ? 7.852 23.417 13.927 1.00 90.12 373 LYS B O 1
ATOM 1508 N N . GLY B 1 77 ? 6.074 23.654 15.285 1.00 78.84 374 GLY B N 1
ATOM 1509 C CA . GLY B 1 77 ? 6.760 23.152 16.453 1.00 83.56 374 GLY B CA 1
ATOM 1510 C C . GLY B 1 77 ? 7.541 24.236 17.170 1.00 86.31 374 GLY B C 1
ATOM 1511 O O . GLY B 1 77 ? 7.491 25.418 16.830 1.00 93.08 374 GLY B O 1
ATOM 1512 N N . MET B 1 78 ? 8.286 23.807 18.189 1.00 76.49 375 MET B N 1
ATOM 1513 C CA . MET B 1 78 ? 9.084 24.699 19.017 1.00 80.59 375 MET B CA 1
ATOM 1514 C C . MET B 1 78 ? 10.531 24.228 19.030 1.00 63.58 375 MET B C 1
ATOM 1515 O O . MET B 1 78 ? 10.889 23.228 18.398 1.00 71.12 375 MET B O 1
ATOM 1520 N N . ASN B 1 79 ? 11.368 24.958 19.757 1.00 64.37 376 ASN B N 1
ATOM 1521 C CA . ASN B 1 79 ? 12.778 24.624 19.915 1.00 65.56 376 ASN B CA 1
ATOM 1522 C C . ASN B 1 79 ? 13.011 23.888 21.232 1.00 67.88 376 ASN B C 1
ATOM 1523 O O . ASN B 1 79 ? 12.225 23.989 22.178 1.00 67.27 376 ASN B O 1
ATOM 1528 N N . TRP B 1 80 ? 14.109 23.142 21.278 1.00 57.50 377 TRP B N 1
ATOM 1529 C CA . TRP B 1 80 ? 14.488 22.353 22.433 1.00 51.42 377 TRP B CA 1
ATOM 1530 C C . TRP B 1 80 ? 15.863 22.788 22.921 1.00 57.72 377 TRP B C 1
ATOM 1531 O O . TRP B 1 80 ? 16.719 23.203 22.135 1.00 59.80 377 TRP B O 1
ATOM 1542 N N . LYS B 1 81 ? 16.078 22.680 24.234 1.00 59.90 378 LYS B N 1
ATOM 1543 C CA . LYS B 1 81 ? 17.348 23.056 24.832 1.00 49.68 378 LYS B CA 1
ATOM 1544 C C . LYS B 1 81 ? 17.632 22.129 26.000 1.00 50.87 378 LYS B C 1
ATOM 1545 O O . LYS B 1 81 ? 16.771 21.376 26.445 1.00 50.89 378 LYS B O 1
ATOM 1551 N N . ILE B 1 82 ? 18.874 22.189 26.493 1.00 55.48 379 ILE B N 1
ATOM 1552 C CA . ILE B 1 82 ? 19.205 21.490 27.734 1.00 49.23 379 ILE B CA 1
ATOM 1553 C C . ILE B 1 82 ? 18.461 22.159 28.873 1.00 48.35 379 ILE B C 1
ATOM 1554 O O . ILE B 1 82 ? 18.562 23.374 29.056 1.00 52.47 379 ILE B O 1
ATOM 1559 N N . SER B 1 83 ? 17.711 21.376 29.631 1.00 48.33 380 SER B N 1
ATOM 1560 C CA . SER B 1 83 ? 16.882 21.944 30.694 1.00 53.61 380 SER B CA 1
ATOM 1561 C C . SER B 1 83 ? 17.739 22.740 31.676 1.00 57.67 380 SER B C 1
ATOM 1562 O O . SER B 1 83 ? 18.899 22.423 31.922 1.00 52.16 380 SER B O 1
ATOM 1565 N N . ASP B 1 84 ? 17.153 23.802 32.225 1.00 56.51 381 ASP B N 1
ATOM 1566 C CA . ASP B 1 84 ? 17.894 24.662 33.139 1.00 60.18 381 ASP B CA 1
ATOM 1567 C C . ASP B 1 84 ? 18.349 23.901 34.377 1.00 56.47 381 ASP B C 1
ATOM 1568 O O . ASP B 1 84 ? 19.408 24.210 34.931 1.00 55.36 381 ASP B O 1
ATOM 1573 N N . GLU B 1 85 ? 17.571 22.907 34.816 1.00 53.06 382 GLU B N 1
ATOM 1574 C CA . GLU B 1 85 ? 17.944 22.150 36.004 1.00 59.66 382 GLU B CA 1
ATOM 1575 C C . GLU B 1 85 ? 19.170 21.277 35.740 1.00 53.82 382 GLU B C 1
ATOM 1576 O O . GLU B 1 85 ? 20.055 21.173 36.590 1.00 61.86 382 GLU B O 1
ATOM 1578 N N . VAL B 1 86 ? 19.233 20.643 34.572 1.00 52.93 383 VAL B N 1
ATOM 1579 C CA . VAL B 1 86 ? 20.373 19.783 34.259 1.00 56.75 383 VAL B CA 1
ATOM 1580 C C . VAL B 1 86 ? 21.602 20.619 33.951 1.00 51.95 383 VAL B C 1
ATOM 1581 O O . VAL B 1 86 ? 22.722 20.247 34.302 1.00 56.32 383 VAL B O 1
ATOM 1585 N N . ARG B 1 87 ? 21.422 21.770 33.296 1.00 48.48 384 ARG B N 1
ATOM 1586 C CA . ARG B 1 87 ? 22.561 22.643 33.028 1.00 50.97 384 ARG B CA 1
ATOM 1587 C C . ARG B 1 87 ? 23.161 23.171 34.325 1.00 56.75 384 ARG B C 1
ATOM 1588 O O . ARG B 1 87 ? 24.386 23.201 34.482 1.00 53.50 384 ARG B O 1
ATOM 1596 N N . ARG B 1 88 ? 22.310 23.591 35.266 1.00 51.26 385 ARG B N 1
ATOM 1597 C CA . ARG B 1 88 ? 22.802 24.124 36.528 1.00 52.70 385 ARG B CA 1
ATOM 1598 C C . ARG B 1 88 ? 23.490 23.028 37.351 1.00 52.11 385 ARG B C 1
ATOM 1599 O O . ARG B 1 88 ? 24.568 23.247 37.908 1.00 52.58 385 ARG B O 1
ATOM 1607 N N . ASP B 1 89 ? 22.872 21.852 37.442 1.00 51.37 386 ASP B N 1
ATOM 1608 C CA . ASP B 1 89 ? 23.473 20.761 38.191 1.00 53.48 386 ASP B CA 1
ATOM 1609 C C . ASP B 1 89 ? 24.827 20.380 37.602 1.00 60.57 386 ASP B C 1
ATOM 1610 O O . ASP B 1 89 ? 25.803 20.198 38.332 1.00 56.74 386 ASP B O 1
ATOM 1615 N N . PHE B 1 90 ? 24.906 20.268 36.267 1.00 50.87 387 PHE B N 1
ATOM 1616 C CA . PHE B 1 90 ? 26.178 19.956 35.635 1.00 51.84 387 PHE B CA 1
ATOM 1617 C C . PHE B 1 90 ? 27.228 21.006 35.952 1.00 48.82 387 PHE B C 1
ATOM 1618 O O . PHE B 1 90 ? 28.368 20.683 36.280 1.00 56.18 387 PHE B O 1
ATOM 1626 N N . LEU B 1 91 ? 26.870 22.275 35.843 1.00 50.21 388 LEU B N 1
ATOM 1627 C CA . LEU B 1 91 ? 27.852 23.335 36.054 1.00 52.59 388 LEU B CA 1
ATOM 1628 C C . LEU B 1 91 ? 28.337 23.355 37.500 1.00 62.56 388 LEU B C 1
ATOM 1629 O O . LEU B 1 91 ? 29.526 23.593 37.754 1.00 58.50 388 LEU B O 1
ATOM 1634 N N . ASN B 1 92 ? 27.439 23.116 38.459 1.00 53.72 389 ASN B N 1
ATOM 1635 C CA . ASN B 1 92 ? 27.849 23.135 39.852 1.00 54.62 389 ASN B CA 1
ATOM 1636 C C . ASN B 1 92 ? 28.823 22.001 40.151 1.00 55.04 389 ASN B C 1
ATOM 1637 O O . ASN B 1 92 ? 29.826 22.211 40.838 1.00 58.35 389 ASN B O 1
ATOM 1642 N N . LYS B 1 93 ? 28.540 20.798 39.652 1.00 52.23 390 LYS B N 1
ATOM 1643 C CA . LYS B 1 93 ? 29.456 19.684 39.851 1.00 56.19 390 LYS B CA 1
ATOM 1644 C C . LYS B 1 93 ? 30.771 19.922 39.117 1.00 60.04 390 LYS B C 1
ATOM 1645 O O . LYS B 1 93 ? 31.857 19.705 39.670 1.00 56.74 390 LYS B O 1
ATOM 1651 N N . TRP B 1 94 ? 30.691 20.366 37.861 1.00 50.78 391 TRP B N 1
ATOM 1652 C CA . TRP B 1 94 ? 31.907 20.587 37.080 1.00 52.00 391 TRP B CA 1
ATOM 1653 C C . TRP B 1 94 ? 32.791 21.652 37.720 1.00 56.06 391 TRP B C 1
ATOM 1654 O O . TRP B 1 94 ? 34.017 21.526 37.721 1.00 55.66 391 TRP B O 1
ATOM 1665 N N . ASN B 1 95 ? 32.189 22.711 38.257 1.00 54.44 392 ASN B N 1
ATOM 1666 C CA . ASN B 1 95 ? 32.947 23.770 38.897 1.00 55.44 392 ASN B CA 1
ATOM 1667 C C . ASN B 1 95 ? 33.461 23.370 40.273 1.00 62.31 392 ASN B C 1
ATOM 1668 O O . ASN B 1 95 ? 34.254 24.116 40.858 1.00 63.83 392 ASN B O 1
ATOM 1673 N N . ALA B 1 96 ? 33.033 22.218 40.793 1.00 55.99 393 ALA B N 1
ATOM 1674 C CA . ALA B 1 96 ? 33.529 21.704 42.060 1.00 66.93 393 ALA B CA 1
ATOM 1675 C C . ALA B 1 96 ? 34.555 20.595 41.874 1.00 65.96 393 ALA B C 1
ATOM 1676 O O . ALA B 1 96 ? 35.045 20.048 42.868 1.00 62.11 393 ALA B O 1
ATOM 1678 N N . GLY B 1 97 ? 34.885 20.247 40.631 1.00 57.75 394 GLY B N 1
ATOM 1679 C CA . GLY B 1 97 ? 35.844 19.191 40.372 1.00 57.97 394 GLY B CA 1
ATOM 1680 C C . GLY B 1 97 ? 35.275 17.794 40.401 1.00 57.13 394 GLY B C 1
ATOM 1681 O O . GLY B 1 97 ? 36.036 16.834 40.278 1.00 64.59 394 GLY B O 1
ATOM 1682 N N . LYS B 1 98 ? 33.967 17.647 40.535 1.00 55.76 395 LYS B N 1
ATOM 1683 C CA . LYS B 1 98 ? 33.341 16.340 40.660 1.00 57.64 395 LYS B CA 1
ATOM 1684 C C . LYS B 1 98 ? 33.138 15.641 39.327 1.00 56.97 395 LYS B C 1
ATOM 1685 O O . LYS B 1 98 ? 32.659 14.500 39.316 1.00 54.83 395 LYS B O 1
ATOM 1691 N N . LEU B 1 99 ? 33.470 16.290 38.205 1.00 59.43 396 LEU B N 1
ATOM 1692 C CA . LEU B 1 99 ? 33.253 15.724 36.878 1.00 60.43 396 LEU B CA 1
ATOM 1693 C C . LEU B 1 99 ? 34.540 15.763 36.060 1.00 63.16 396 LEU B C 1
ATOM 1694 O O . LEU B 1 99 ? 34.526 16.028 34.850 1.00 58.78 396 LEU B O 1
ATOM 1699 N N . SER B 1 100 ? 35.671 15.484 36.698 1.00 53.43 397 SER B N 1
ATOM 1700 C CA . SER B 1 100 ? 36.934 15.446 35.980 1.00 55.71 397 SER B CA 1
ATOM 1701 C C . SER B 1 100 ? 37.092 14.155 35.200 1.00 52.23 397 SER B C 1
ATOM 1702 O O . SER B 1 100 ? 37.785 14.139 34.178 1.00 60.49 397 SER B O 1
ATOM 1705 N N . LYS B 1 101 ? 36.470 13.074 35.660 1.00 53.41 398 LYS B N 1
ATOM 1706 C CA . LYS B 1 101 ? 36.552 11.785 34.983 1.00 62.82 398 LYS B CA 1
ATOM 1707 C C . LYS B 1 101 ? 35.524 11.752 33.849 1.00 62.41 398 LYS B C 1
ATOM 1708 O O . LYS B 1 101 ? 34.314 11.708 34.099 1.00 55.88 398 LYS B O 1
ATOM 1714 N N . ILE B 1 102 ? 36.001 11.774 32.608 1.00 62.48 399 ILE B N 1
ATOM 1715 C CA . ILE B 1 102 ? 35.104 11.702 31.458 1.00 64.70 399 ILE B CA 1
ATOM 1716 C C . ILE B 1 102 ? 34.589 10.269 31.351 1.00 67.66 399 ILE B C 1
ATOM 1717 O O . ILE B 1 102 ? 35.330 9.354 30.986 1.00 67.77 399 ILE B O 1
ATOM 1722 N N . ARG B 1 103 ? 33.319 10.076 31.679 1.00 79.48 400 ARG B N 1
ATOM 1723 C CA . ARG B 1 103 ? 32.722 8.751 31.647 1.00 79.51 400 ARG B CA 1
ATOM 1724 C C . ARG B 1 103 ? 32.868 8.133 30.261 1.00 82.12 400 ARG B C 1
ATOM 1725 O O . ARG B 1 103 ? 32.955 8.833 29.249 1.00 80.08 400 ARG B O 1
ATOM 1733 N N . ARG B 1 104 ? 32.889 6.798 30.218 1.00 75.45 401 ARG B N 1
ATOM 1734 C CA . ARG B 1 104 ? 33.141 6.086 28.968 1.00 71.06 401 ARG B CA 1
ATOM 1735 C C . ARG B 1 104 ? 31.870 5.928 28.147 1.00 73.48 401 ARG B C 1
ATOM 1736 O O . ARG B 1 104 ? 31.847 6.260 26.956 1.00 82.04 401 ARG B O 1
ATOM 1738 N N . GLY B 1 105 ? 30.804 5.430 28.763 1.00 65.18 402 GLY B N 1
ATOM 1739 C CA . GLY B 1 105 ? 29.587 5.164 28.019 1.00 73.77 402 GLY B CA 1
ATOM 1740 C C . GLY B 1 105 ? 28.878 6.437 27.599 1.00 63.98 402 GLY B C 1
ATOM 1741 O O . GLY B 1 105 ? 28.995 7.489 28.229 1.00 67.67 402 GLY B O 1
ATOM 1742 N N . ALA B 1 106 ? 28.126 6.333 26.508 1.00 69.51 403 ALA B N 1
ATOM 1743 C CA . ALA B 1 106 ? 27.374 7.482 26.012 1.00 58.33 403 ALA B CA 1
ATOM 1744 C C . ALA B 1 106 ? 26.333 7.915 27.033 1.00 54.28 403 ALA B C 1
ATOM 1745 O O . ALA B 1 106 ? 25.709 7.087 27.700 1.00 63.06 403 ALA B O 1
ATOM 1747 N N . SER B 1 107 ? 26.150 9.227 27.153 1.00 55.53 404 SER B N 1
ATOM 1748 C CA . SER B 1 107 ? 25.183 9.792 28.081 1.00 51.86 404 SER B CA 1
ATOM 1749 C C . SER B 1 107 ? 25.130 11.290 27.842 1.00 48.78 404 SER B C 1
ATOM 1750 O O . SER B 1 107 ? 25.959 11.852 27.121 1.00 49.55 404 SER B O 1
ATOM 1753 N N . VAL B 1 108 ? 24.132 11.935 28.454 1.00 48.66 405 VAL B N 1
ATOM 1754 C CA . VAL B 1 108 ? 24.035 13.386 28.360 1.00 47.58 405 VAL B CA 1
ATOM 1755 C C . VAL B 1 108 ? 25.238 14.036 29.030 1.00 47.21 405 VAL B C 1
ATOM 1756 O O . VAL B 1 108 ? 25.829 14.993 28.508 1.00 44.78 405 VAL B O 1
ATOM 1760 N N . THR B 1 109 ? 25.629 13.525 30.198 1.00 50.34 406 THR B N 1
ATOM 1761 C CA . THR B 1 109 ? 26.733 14.129 30.931 1.00 44.46 406 THR B CA 1
ATOM 1762 C C . THR B 1 109 ? 28.020 14.077 30.122 1.00 46.87 406 THR B C 1
ATOM 1763 O O . THR B 1 109 ? 28.803 15.043 30.118 1.00 46.99 406 THR B O 1
ATOM 1767 N N . ARG B 1 110 ? 28.260 12.969 29.423 1.00 48.44 407 ARG B N 1
ATOM 1768 C CA . ARG B 1 110 ? 29.481 12.857 28.622 1.00 53.74 407 ARG B CA 1
ATOM 1769 C C . ARG B 1 110 ? 29.550 13.963 27.570 1.00 50.52 407 ARG B C 1
ATOM 1770 O O . ARG B 1 110 ? 30.565 14.650 27.436 1.00 51.41 407 ARG B O 1
ATOM 1778 N N . GLN B 1 111 ? 28.468 14.158 26.811 1.00 49.06 408 GLN B N 1
ATOM 1779 C CA . GLN B 1 111 ? 28.483 15.199 25.782 1.00 46.66 408 GLN B CA 1
ATOM 1780 C C . GLN B 1 111 ? 28.621 16.586 26.393 1.00 44.33 408 GLN B C 1
ATOM 1781 O O . GLN B 1 111 ? 29.244 17.465 25.798 1.00 50.75 408 GLN B O 1
ATOM 1787 N N . LEU B 1 112 ? 28.056 16.802 27.588 1.00 44.83 409 LEU B N 1
ATOM 1788 C CA . LEU B 1 112 ? 28.281 18.064 28.278 1.00 46.26 409 LEU B CA 1
ATOM 1789 C C . LEU B 1 112 ? 29.737 18.208 28.695 1.00 48.13 409 LEU B C 1
ATOM 1790 O O . LEU B 1 112 ? 30.319 19.291 28.566 1.00 46.21 409 LEU B O 1
ATOM 1795 N N . GLN B 1 11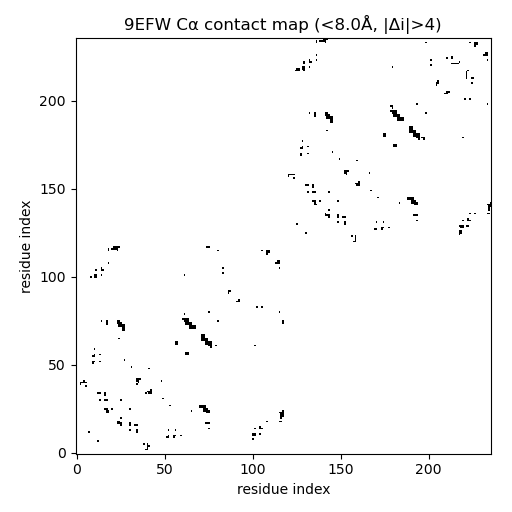3 ? 30.340 17.125 29.202 1.00 49.91 410 GLN B N 1
ATOM 1796 C CA . GLN B 1 113 ? 31.748 17.175 29.594 1.00 52.79 410 GLN B CA 1
ATOM 1797 C C . GLN B 1 113 ? 32.644 17.508 28.410 1.00 51.87 410 GLN B C 1
ATOM 1798 O O . GLN B 1 113 ? 33.441 18.452 28.465 1.00 56.41 410 GLN B O 1
ATOM 1804 N N . LEU B 1 114 ? 32.523 16.744 27.321 1.00 53.55 411 LEU B N 1
ATOM 1805 C CA . LEU B 1 114 ? 33.364 16.987 26.148 1.00 51.64 411 LEU B CA 1
ATOM 1806 C C . LEU B 1 114 ? 33.229 18.425 25.670 1.00 49.93 411 LEU B C 1
ATOM 1807 O O 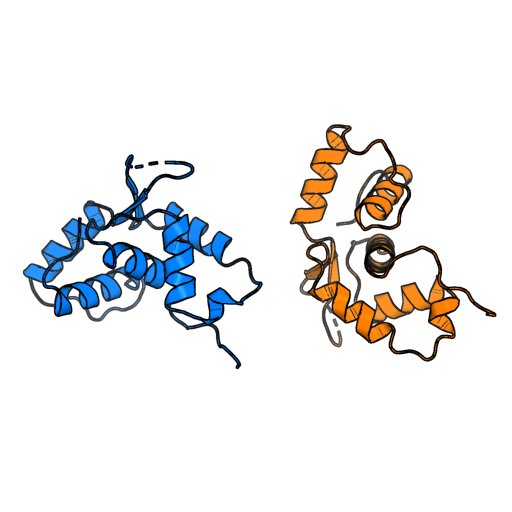. LEU B 1 114 ? 34.220 19.103 25.422 1.00 59.82 411 LEU B O 1
ATOM 1812 N N . HIS B 1 115 ? 31.989 18.917 25.553 1.00 56.63 412 HIS B N 1
ATOM 1813 C CA . HIS B 1 115 ? 31.789 20.281 25.082 1.00 54.60 412 HIS B CA 1
ATOM 1814 C C . HIS B 1 115 ? 32.418 21.281 26.037 1.00 55.52 412 HIS B C 1
ATOM 1815 O O . HIS B 1 115 ? 32.982 22.291 25.611 1.00 60.67 412 HIS B O 1
ATOM 1822 N N . MET B 1 116 ? 32.331 21.020 27.343 1.00 59.90 413 MET B N 1
ATOM 1823 C CA . MET B 1 116 ? 32.877 21.956 28.320 1.00 58.43 413 MET B CA 1
ATOM 1824 C C . MET B 1 116 ? 34.395 21.981 28.291 1.00 55.11 413 MET B C 1
ATOM 1825 O O . MET B 1 116 ? 34.997 23.028 28.550 1.00 59.95 413 MET B O 1
ATOM 1830 N N . SER B 1 117 ? 35.029 20.854 27.973 1.00 60.03 414 SER B N 1
ATOM 1831 C CA . SER B 1 117 ? 36.497 20.820 27.931 1.00 64.54 414 SER B CA 1
ATOM 1832 C C . SER B 1 117 ? 37.045 21.515 26.693 1.00 67.11 414 SER B C 1
ATOM 1833 O O . SER B 1 117 ? 38.127 22.098 26.743 1.00 66.50 414 SER B O 1
ATOM 1836 N N . LYS B 1 118 ? 36.305 21.463 25.574 1.00 66.59 415 LYS B N 1
ATOM 1837 C CA . LYS B 1 118 ? 36.786 22.066 24.332 1.00 70.82 415 LYS B CA 1
ATOM 1838 C C . LYS B 1 118 ? 36.458 23.548 24.233 1.00 70.39 415 LYS B C 1
ATOM 1839 O O . LYS B 1 118 ? 37.247 24.310 23.665 1.00 78.46 415 LYS B O 1
ATOM 1845 N N . PHE B 1 119 ? 35.312 23.971 24.764 1.00 65.12 416 PHE B N 1
ATOM 1846 C CA . PHE B 1 119 ? 34.821 25.324 24.574 1.00 67.76 416 PHE B CA 1
ATOM 1847 C C . PHE B 1 119 ? 34.689 26.104 25.872 1.00 73.84 416 PHE B C 1
ATOM 1848 O O . PHE B 1 119 ? 34.374 27.297 25.827 1.00 74.25 416 PHE B O 1
ATOM 1856 N N . GLY B 1 120 ? 34.926 25.476 27.020 1.00 73.02 417 GLY B N 1
ATOM 1857 C CA . GLY B 1 120 ? 34.890 26.181 28.282 1.00 67.53 417 GLY B CA 1
ATOM 1858 C C . GLY B 1 120 ? 33.536 26.686 28.701 1.00 73.93 417 GLY B C 1
ATOM 1859 O O . GLY B 1 120 ? 33.444 27.400 29.704 1.00 79.05 417 GLY B O 1
ATOM 1860 N N . GLU B 1 121 ? 32.475 26.341 27.978 1.00 75.01 418 GLU B N 1
ATOM 1861 C CA . GLU B 1 121 ? 31.144 26.809 28.341 1.00 80.02 418 GLU B CA 1
ATOM 1862 C C . GLU B 1 121 ? 30.099 25.954 27.644 1.00 79.07 418 GLU B C 1
ATOM 1863 O O . GLU B 1 121 ? 30.340 25.416 26.559 1.00 77.14 418 GLU B O 1
ATOM 1869 N N . ILE B 1 122 ? 28.942 25.833 28.282 1.00 76.84 419 ILE B N 1
ATOM 1870 C CA . ILE B 1 122 ? 27.791 25.137 27.721 1.00 72.80 419 ILE B CA 1
ATOM 1871 C C . ILE B 1 122 ? 26.876 26.187 27.098 1.00 78.70 419 ILE B C 1
ATOM 1872 O O . ILE B 1 122 ? 26.445 27.109 27.807 1.00 75.17 419 ILE B O 1
ATOM 1877 N N . PRO B 1 123 ? 26.557 26.092 25.806 1.00 78.52 420 PRO B N 1
ATOM 1878 C CA . PRO B 1 123 ? 25.721 27.126 25.182 1.00 75.38 420 PRO B CA 1
ATOM 1879 C C . PRO B 1 123 ? 24.389 27.265 25.897 1.00 79.19 420 PRO B C 1
ATOM 1880 O O . PRO B 1 123 ? 23.780 26.280 26.323 1.00 77.43 420 PRO B O 1
ATOM 1884 N N . ALA B 1 124 ? 23.942 28.509 26.027 1.00 96.21 421 ALA B N 1
ATOM 1885 C CA . ALA B 1 124 ? 22.676 28.809 26.689 1.00 94.78 421 ALA B CA 1
ATOM 1886 C C . ALA B 1 124 ? 22.355 30.295 26.559 1.00 102.33 421 ALA B C 1
ATOM 1887 O O . ALA B 1 124 ? 23.229 31.101 26.233 1.00 106.12 421 ALA B O 1
#

Secondary structure (DSSP, 8-state):
------S--HHHHHHHHHHTSTTSEEEHHHHHHHHHHH-HHHHH--S-HHHHHHHHHHHSTTEEEE----S-EEEE-HHHHHHHHHHHHTSPPP---TT-HHHHHHHHHHHHHSS---/--SPPPS--HHHHHHHHHHTSTTSEEEHHHHHHHHHHH-HHHHS--S-HHHHHHHHHHH-TTEEEE----S-EEEE-HHHHHHHHHHHTTTTT-S--SS--HHHHHHHHHHHHSS---

Solvent-accessible surface area: 14957 Å² total; per-residue (Å²): 166,212,90,116,83,27,143,70,48,34,11,0,0,0,0,48,0,1,8,64,28,139,55,3,27,11,22,43,70,60,0,46,125,32,0,20,87,76,41,25,38,3,107,116,31,148,92,68,9,60,90,38,0,110,104,32,2,90,135,45,170,3,10,76,111,36,119,101,127,209,52,92,38,33,44,9,7,93,78,26,66,49,62,10,42,101,109,84,117,91,41,211,36,88,101,128,159,228,80,17,25,16,47,69,20,2,55,112,32,12,82,164,123,59,120,4,25,88,179,179,76,133,113,22,126,34,43,45,16,0,0,0,0,50,0,1,9,68,26,126,122,3,37,12,24,47,68,72,0,47,134,30,0,25,78,82,31,33,47,5,100,102,31,171,115,71,10,64,86,34,0,107,115,32,2,90,126,38,154,6,11,73,116,39,116,115,103,210,53,78,28,31,47,7,10,87,69,40,57,158,65,7,30,84,94,69,117,62,50,151,27,98,172,76,104,94,43,36,25,20,44,61,12,3,0,60,30,11,69,161,128,55,89,1,25,87

Nearest PDB structures (foldseek):
  6el8-assembly2_D  TM=8.206E-01  e=2.824E-07  Homo sapiens
  6el8-assembly1_A  TM=8.342E-01  e=5.215E-07  Homo sapiens
  6xat-assembly1_A  TM=8.673E-01  e=1.089E-06  Homo sapiens
  2as5-assembly2_G  TM=8.977E-01  e=2.570E-06  Homo sapiens
  7tdw-assembly1_A  TM=8.999E-01  e=4.746E-06  Mus musculus

Sequence (236 aa):
NRYIKPPQSYASMITQAILSTPEGSISLADIYKFISDNYAFYRFSQMAWQNSVRHNLSLNKAFEKVPKGKGMNWKISDEVRRDFLNKWNAGKLSKIRRGASVTRQLQLHMSKFGEIPANRYIKPPQSYASMITQAILSTPEGSISLADIYKFISDNYAFYRFSQMAWQNSVRHNLSLNKAFEKVPKGKGMNWKISDEVRRDFLNKWNAGKLSKIRRGASVTRQLQLHMSKFGEIPA

Foldseek 3Di:
DDFDDDPQDLLLLQLVQQQVDQQSKAWLVSSLVSCCVPGVCSVPDPDPVSVVNVVCQVPPQQWDFDCPPPTTIIGGDPVVQVVLVVVVVVDDDDPDDVPCSSVVSVVVSCVVPVDRHD/DVFDDDLADLQLLLLVQQQVDQQSKAFLVSSLVSCLVPGVCSVPDPDPVSVVNVVCQVPPLQKDFDADVPGTIIGGDPVVQVVLVVCVVVVNCPDQDDGHDSSNSVVVSCVVPVDRRD

GO terms:
  GO:0005634 nucleus (C, IDA)
  GO:0005829 cytosol (C, IDA)
  GO:0000978 RNA polymerase II cis-regulatory region sequence-specific DNA binding (F, IDA)
  GO:0001227 DNA-binding transcription repressor activity, RNA polymerase II-specific (F, IDA)
  GO:0001228 DNA-binding transcription activator activity, RNA polymerase II-specific (F, IDA)
  GO:0003682 chromatin binding (F, IDA)
  GO:0003688 DNA replication origin binding (F, IDA)
  GO:0043565 sequence-specific DNA binding (F, IDA)
  GO:0019237 centromeric DNA binding (F, IDA)
  GO:0034244 negative regulation of transcription elongation by RNA polymerase II (P, IGI)
  GO:0001227 DNA-binding transcription repressor activity, RNA polymerase II-specific (F, IGI)
  GO:0001228 DNA-binding transcription activator activity, RNA polymerase II-specific (F, IGI)
  GO:0045944 positive regulation of transcription by RNA polymerase II (P, IGI)
  GO:2000221 negative regulation of pseudohyphal growth (P, IGI)
  GO:0090055 positive regulation of silent mating-type cassette heterochromatin formation (P, IGI)
  GO:0006338 chromatin remodeling (P, IGI)
  GO:0006369 termination of RNA polymerase II transcription (P, IGI)
  GO:0000082 G1/S transition of mitotic cell cycle (P, IGI)
  GO:0000086 G2/M transition of mitotic cell cycle (P, IGI)
  GO:0000122 negative regulation of transcription by RNA polymerase II (P, IGI)

Radius of gyration: 25.06 Å; Cα contacts (8 Å, |Δi|>4): 271; chains: 2; bounding box: 60×43×60 Å

B-factor: mean 72.93, std 19.31, range [40.3, 170.62]

InterPro domains:
  IPR000253 Forkhead-associated (FHA) domain [PF00498] (76-162)
  IPR000253 Forkhead-associated (FHA) domain [PS50006] (76-142)
  IPR000253 Forkhead-associated (FHA) domain [SM00240] (75-142)
  IPR001766 Fork head domain [PF00250] (303-387)
  IPR001766 Fork head domain [PR00053] (303-316)
  IPR001766 Fork head domain [PR00053] (324-341)
  IPR001766 Fork head domain [PR00053] (347-364)
  IPR001766 Fork head domain [PS50039] (303-401)
  IPR001766 Fork head domain [SM00339] (301-391)
  IPR008984 SMAD/FHA domain superfamily [SSF49879] (60-173)
  IPR018122 Fork head domain conserved site1 [PS00657] (303-316)
  IPR030456 Fork head domain conserved site 2 [PS00658] (347-353)
  IPR036388 Winged helix-like DNA-binding domain superfamily [G3DSA:1.10.10.10] (291-394)
  IPR036390 Winged helix DNA-binding domain superfamily [SSF46785] (302-391)

Organism: Saccharomyces cerevisiae (strain ATCC 204508 / S288c) (NCBI:txid559292)